Protein AF-A0A1A9UPL1-F1 (afdb_monomer_lite)

Structure (mmCIF, N/CA/C/O backbone):
data_AF-A0A1A9UPL1-F1
#
_entry.id   AF-A0A1A9UPL1-F1
#
loop_
_atom_site.group_PDB
_atom_site.id
_atom_site.type_symbol
_atom_site.label_atom_id
_atom_site.label_alt_id
_atom_site.label_comp_id
_atom_site.label_asym_id
_atom_site.label_entity_id
_atom_site.label_seq_id
_atom_site.pdbx_PDB_ins_code
_atom_site.Cartn_x
_atom_site.Cartn_y
_atom_site.Cartn_z
_atom_site.occupancy
_atom_site.B_iso_or_equiv
_atom_site.auth_seq_id
_atom_site.auth_comp_id
_atom_site.auth_asym_id
_atom_site.auth_atom_id
_atom_site.pdbx_PDB_model_num
ATOM 1 N N . MET A 1 1 ? 17.734 2.065 -8.714 1.00 83.12 1 MET A N 1
ATOM 2 C CA . MET A 1 1 ? 17.572 2.193 -7.250 1.00 83.12 1 MET A CA 1
ATOM 3 C C . MET A 1 1 ? 16.591 1.145 -6.745 1.00 83.12 1 MET A C 1
ATOM 5 O O . MET A 1 1 ? 15.676 0.818 -7.498 1.00 83.12 1 MET A O 1
ATOM 9 N N . PRO A 1 2 ? 16.760 0.636 -5.512 1.00 87.75 2 PRO A N 1
ATOM 10 C CA . PRO A 1 2 ? 15.789 -0.257 -4.880 1.00 87.75 2 PRO A CA 1
ATOM 11 C C . PRO A 1 2 ? 14.458 0.459 -4.613 1.00 87.75 2 PRO A C 1
ATOM 13 O O . PRO A 1 2 ? 14.415 1.684 -4.506 1.00 87.75 2 PRO A O 1
ATOM 16 N N . SER A 1 3 ? 13.379 -0.306 -4.509 1.00 91.75 3 SER A N 1
ATOM 17 C CA . SER A 1 3 ? 12.094 0.187 -4.015 1.00 91.75 3 SER A CA 1
ATOM 18 C C . SER A 1 3 ? 12.094 0.185 -2.492 1.00 91.75 3 SER A C 1
ATOM 20 O O . SER A 1 3 ? 12.711 -0.680 -1.861 1.00 91.75 3 SER A O 1
ATOM 22 N N . VAL A 1 4 ? 11.370 1.136 -1.906 1.00 91.25 4 VAL A N 1
ATOM 23 C CA . VAL A 1 4 ? 11.109 1.177 -0.465 1.00 91.25 4 VAL A CA 1
ATOM 24 C C . VAL A 1 4 ? 9.617 1.127 -0.218 1.00 91.25 4 VAL A C 1
ATOM 26 O O . VAL A 1 4 ? 8.853 1.852 -0.855 1.00 91.25 4 VAL A O 1
ATOM 29 N N . THR A 1 5 ? 9.226 0.281 0.730 1.00 93.00 5 THR A N 1
ATOM 30 C CA . THR A 1 5 ? 7.877 0.266 1.285 1.00 93.00 5 THR A CA 1
ATOM 31 C C . THR A 1 5 ? 7.927 0.682 2.748 1.00 93.00 5 THR A C 1
ATOM 33 O O . THR A 1 5 ? 8.737 0.164 3.514 1.00 93.00 5 THR A O 1
ATOM 36 N N . ILE A 1 6 ? 7.061 1.616 3.126 1.00 91.44 6 ILE A N 1
ATOM 37 C CA . ILE A 1 6 ? 6.945 2.170 4.471 1.00 91.44 6 ILE A CA 1
ATOM 38 C C . ILE A 1 6 ? 5.558 1.861 5.014 1.00 91.44 6 ILE A C 1
ATOM 40 O O . ILE A 1 6 ? 4.548 2.213 4.408 1.00 91.44 6 ILE A O 1
ATOM 44 N N . CYS A 1 7 ? 5.514 1.221 6.171 1.00 89.31 7 CYS A N 1
ATOM 45 C CA . CYS A 1 7 ? 4.291 0.904 6.884 1.00 89.31 7 CYS A CA 1
ATOM 46 C C . CYS A 1 7 ? 4.234 1.746 8.164 1.00 89.31 7 CYS A C 1
ATOM 48 O O . CYS A 1 7 ? 5.023 1.483 9.078 1.00 89.31 7 CYS A O 1
ATOM 50 N N . PRO A 1 8 ? 3.358 2.762 8.245 1.00 88.56 8 PRO A N 1
ATOM 51 C CA . PRO A 1 8 ? 3.199 3.533 9.473 1.00 88.56 8 PRO A CA 1
ATOM 52 C C . PRO A 1 8 ? 2.557 2.676 10.564 1.00 88.56 8 PRO A C 1
ATOM 54 O O . PRO A 1 8 ? 1.784 1.776 10.259 1.00 88.56 8 PRO A O 1
ATOM 57 N N . LEU A 1 9 ? 2.866 2.939 11.833 1.00 84.75 9 LEU A N 1
ATOM 58 C CA . LEU A 1 9 ? 2.171 2.275 12.942 1.00 84.75 9 LEU A CA 1
ATOM 59 C C . LEU A 1 9 ? 0.783 2.865 13.196 1.00 84.75 9 LEU A C 1
ATOM 61 O O . LEU A 1 9 ? -0.134 2.118 13.512 1.00 84.75 9 LEU A O 1
ATOM 65 N N . ALA A 1 10 ? 0.631 4.181 13.039 1.00 87.38 10 ALA A N 1
ATOM 66 C CA . ALA A 1 10 ? -0.669 4.836 13.053 1.00 87.38 10 ALA A CA 1
ATOM 67 C C . ALA A 1 10 ? -1.325 4.668 11.676 1.00 87.38 10 ALA A C 1
ATOM 69 O O . ALA A 1 10 ? -0.847 5.214 10.678 1.00 87.38 10 ALA A O 1
ATOM 70 N N . ARG A 1 11 ? -2.389 3.866 11.607 1.00 86.56 11 ARG A N 1
ATOM 71 C CA . ARG A 1 11 ? -3.079 3.523 10.357 1.00 86.56 11 ARG A CA 1
ATOM 72 C C . ARG A 1 11 ? -4.312 4.367 10.141 1.00 86.56 11 ARG A C 1
ATOM 74 O O . ARG A 1 11 ? -4.540 4.810 9.021 1.00 86.56 11 ARG A O 1
ATOM 81 N N . LEU A 1 12 ? -5.147 4.540 11.158 1.00 91.38 12 LEU A N 1
ATOM 82 C CA . LEU A 1 12 ? -6.409 5.247 10.994 1.00 91.38 12 LEU A CA 1
ATOM 83 C C . LEU A 1 12 ? -6.202 6.757 11.088 1.00 91.38 12 LEU A C 1
ATOM 85 O O . LEU A 1 12 ? -5.594 7.276 12.026 1.00 91.38 12 LEU A O 1
ATOM 89 N N . ASN A 1 13 ? -6.783 7.485 10.138 1.00 92.12 13 ASN A N 1
ATOM 90 C CA . ASN A 1 13 ? -6.822 8.932 10.188 1.00 92.12 13 ASN A CA 1
ATOM 91 C C . ASN A 1 13 ? -7.865 9.363 11.223 1.00 92.12 13 ASN A C 1
ATOM 93 O O . ASN A 1 13 ? -9.068 9.132 11.070 1.00 92.12 13 ASN A O 1
ATOM 97 N N . ARG A 1 14 ? -7.399 10.029 12.284 1.00 92.06 14 ARG A N 1
ATOM 98 C CA . ARG A 1 14 ? -8.251 10.436 13.407 1.00 92.06 14 ARG A CA 1
ATOM 99 C C . ARG A 1 14 ? -9.441 11.286 12.967 1.00 92.06 14 ARG A C 1
ATOM 101 O O . ARG A 1 14 ? -10.545 11.081 13.453 1.00 92.06 14 ARG A O 1
ATOM 108 N N . ARG A 1 15 ? -9.232 12.201 12.020 1.00 93.69 15 ARG A N 1
ATOM 109 C CA . ARG A 1 15 ? -10.291 13.081 11.521 1.00 93.69 15 ARG A CA 1
ATOM 110 C C . ARG A 1 15 ? -11.360 12.292 10.768 1.00 93.69 15 ARG A C 1
ATOM 112 O O . ARG A 1 15 ? -12.540 12.498 11.028 1.00 93.69 15 ARG A O 1
ATOM 119 N N . LEU A 1 16 ? -10.956 11.388 9.874 1.00 96.25 16 LEU A N 1
ATOM 120 C CA . LEU A 1 16 ? -11.899 10.542 9.129 1.00 96.25 16 LEU A CA 1
ATOM 121 C C . LEU A 1 16 ? -12.678 9.616 10.070 1.00 96.25 16 LEU A C 1
ATOM 123 O O . LEU A 1 16 ? -13.880 9.420 9.891 1.00 96.25 16 LEU A O 1
ATOM 127 N N . PHE A 1 17 ? -12.015 9.100 11.105 1.00 96.81 17 PHE A N 1
ATOM 128 C CA . PHE A 1 17 ? -12.660 8.310 12.145 1.00 96.81 17 PHE A CA 1
ATOM 129 C C . PHE A 1 17 ? -13.678 9.120 12.957 1.00 96.81 17 PHE A C 1
ATOM 131 O O . PHE A 1 17 ? -14.809 8.674 13.137 1.00 96.81 17 PHE A O 1
ATOM 138 N N . ASP A 1 18 ? -13.320 10.323 13.404 1.00 96.56 18 ASP A N 1
ATOM 139 C CA . ASP A 1 18 ? -14.222 11.192 14.168 1.00 96.56 18 ASP A CA 1
ATOM 140 C C . ASP A 1 18 ? -15.413 11.683 13.309 1.00 96.56 18 ASP A C 1
ATOM 142 O O . ASP A 1 18 ? -16.523 11.886 13.805 1.00 96.56 18 ASP A O 1
ATOM 146 N N . ASP A 1 19 ? -15.224 11.859 11.997 1.00 97.31 19 ASP A N 1
ATOM 147 C CA . ASP A 1 19 ? -16.316 12.126 11.051 1.00 97.31 19 ASP A CA 1
ATOM 148 C C . ASP A 1 19 ? -17.259 10.919 10.922 1.00 97.31 19 ASP A C 1
ATOM 150 O O . ASP A 1 19 ? -18.485 11.077 10.921 1.00 97.31 19 ASP A O 1
ATOM 154 N N . TYR A 1 20 ? -16.698 9.709 10.864 1.00 96.88 20 TYR A N 1
ATOM 155 C CA . TYR A 1 20 ? -17.455 8.461 10.812 1.00 96.88 20 TYR A CA 1
ATOM 156 C C . TYR A 1 20 ? -18.284 8.232 12.084 1.00 96.88 20 TYR A C 1
ATOM 158 O O . TYR A 1 20 ? -19.489 7.997 11.989 1.00 96.88 20 TYR A O 1
ATOM 166 N N . THR A 1 21 ? -17.694 8.370 13.275 1.00 96.94 21 THR A N 1
ATOM 167 C CA . THR A 1 21 ? -18.411 8.161 14.548 1.00 96.94 21 THR A CA 1
ATOM 168 C C . THR A 1 21 ? -19.572 9.130 14.730 1.00 96.94 21 THR A C 1
ATOM 170 O O . THR A 1 21 ? -20.647 8.720 15.171 1.00 96.94 21 THR A O 1
ATOM 173 N N . ARG A 1 22 ? -19.401 10.395 14.323 1.00 96.44 22 ARG A N 1
ATOM 174 C CA . ARG A 1 22 ? -20.479 11.394 14.333 1.00 96.44 22 ARG A CA 1
ATOM 175 C C . ARG A 1 22 ? -21.621 11.027 13.395 1.00 96.44 22 ARG A C 1
ATOM 177 O O . ARG A 1 22 ? -22.779 11.189 13.768 1.00 96.44 22 ARG A O 1
ATOM 184 N N . ARG A 1 23 ? -21.313 10.534 12.193 1.00 96.69 23 ARG A N 1
ATOM 185 C CA . ARG A 1 23 ? -22.332 10.134 11.214 1.00 96.69 23 ARG A CA 1
ATOM 186 C C . ARG A 1 23 ? -23.146 8.931 11.693 1.00 96.69 23 ARG A C 1
ATOM 188 O O . ARG A 1 23 ? -24.362 8.927 11.533 1.00 96.69 23 ARG A O 1
ATOM 195 N N . GLU A 1 24 ? -22.486 7.953 12.305 1.00 95.50 24 GLU A N 1
ATOM 196 C CA . GLU A 1 24 ? -23.113 6.715 12.786 1.00 95.50 24 GLU A CA 1
ATOM 197 C C . GLU A 1 24 ? -23.673 6.823 14.225 1.00 95.50 24 GLU A C 1
ATOM 199 O O . GLU A 1 24 ? -24.103 5.826 14.810 1.00 95.50 24 GLU A O 1
ATOM 204 N N . ASN A 1 25 ? -23.682 8.031 14.811 1.00 95.19 25 ASN A N 1
ATOM 205 C CA . ASN A 1 25 ? -24.125 8.307 16.186 1.00 95.19 25 ASN A CA 1
ATOM 206 C C . ASN A 1 25 ? -23.482 7.371 17.231 1.00 95.19 25 ASN A C 1
ATOM 208 O O . ASN A 1 25 ? -24.158 6.824 18.104 1.00 95.19 25 ASN A O 1
ATOM 212 N N . ILE A 1 26 ? -22.172 7.155 17.121 1.00 95.75 26 ILE A N 1
ATOM 213 C CA . ILE A 1 26 ? -21.396 6.328 18.050 1.00 95.75 26 ILE A CA 1
ATOM 214 C C . ILE A 1 26 ? -20.982 7.192 19.246 1.00 95.75 26 ILE A C 1
ATOM 216 O O . ILE A 1 26 ? -20.457 8.290 19.066 1.00 95.75 26 ILE A O 1
ATOM 220 N N . SER A 1 27 ? -21.217 6.709 20.469 1.00 94.62 27 SER A N 1
ATOM 221 C CA . SER A 1 27 ? -20.797 7.418 21.686 1.00 94.62 27 SER A CA 1
ATOM 222 C C . SER A 1 27 ? -19.271 7.441 21.840 1.00 94.62 27 SER A C 1
ATOM 224 O O . SER A 1 27 ? -18.573 6.577 21.316 1.00 94.62 27 SER A O 1
ATOM 226 N N . ASP A 1 28 ? -18.726 8.380 22.618 1.00 93.69 28 ASP A N 1
ATOM 227 C CA . ASP A 1 28 ? -17.270 8.493 22.814 1.00 93.69 28 ASP A CA 1
ATOM 228 C C . ASP A 1 28 ? -16.626 7.221 23.398 1.00 93.69 28 ASP A C 1
ATOM 230 O O . ASP A 1 28 ? -15.474 6.906 23.090 1.00 93.69 28 ASP A O 1
ATOM 234 N N . SER A 1 29 ? -17.340 6.488 24.261 1.00 93.19 29 SER A N 1
ATOM 235 C CA . SER A 1 29 ? -16.857 5.223 24.827 1.00 93.19 29 SER A CA 1
ATOM 236 C C . SER A 1 29 ? -16.817 4.119 23.774 1.00 93.19 29 SER A C 1
ATOM 238 O O . SER A 1 29 ? -15.771 3.498 23.594 1.00 93.19 29 SER A O 1
ATOM 240 N N . GLU A 1 30 ? -17.909 3.935 23.026 1.00 94.06 30 GLU A N 1
ATOM 241 C CA . GLU A 1 30 ? -17.978 2.966 21.925 1.00 94.06 30 GLU A CA 1
ATOM 242 C C . GLU A 1 30 ? -16.963 3.306 20.825 1.00 94.06 30 GLU A C 1
ATOM 244 O O . GLU A 1 30 ? -16.304 2.424 20.282 1.00 94.06 30 GLU A O 1
ATOM 249 N N . GLY A 1 31 ? -16.779 4.595 20.529 1.00 94.94 31 GLY A N 1
ATOM 250 C CA . GLY A 1 31 ? -15.827 5.080 19.536 1.00 94.94 31 GLY A CA 1
ATOM 251 C C . GLY A 1 31 ? -14.386 4.723 19.893 1.00 94.94 31 GLY A C 1
ATOM 252 O O . GLY A 1 31 ? -13.628 4.316 19.020 1.00 94.94 31 GLY A O 1
ATOM 253 N N . LYS A 1 32 ? -13.999 4.794 21.175 1.00 93.75 32 LYS A N 1
ATOM 254 C CA . LYS A 1 32 ? -12.669 4.341 21.628 1.00 93.75 32 LYS A CA 1
ATOM 255 C C . LYS A 1 32 ? -12.487 2.837 21.453 1.00 93.75 32 LYS A C 1
ATOM 257 O O . LYS A 1 32 ? -11.420 2.402 21.028 1.00 93.75 32 LYS A O 1
ATOM 262 N N . VAL A 1 33 ? -13.518 2.061 21.776 1.00 91.62 33 VAL A N 1
ATOM 263 C CA . VAL A 1 33 ? -13.510 0.600 21.636 1.00 91.62 33 VAL A CA 1
ATOM 264 C C . VAL A 1 33 ? -13.377 0.208 20.163 1.00 91.62 33 VAL A C 1
ATOM 266 O O . VAL A 1 33 ? -12.492 -0.575 19.818 1.00 91.62 33 VAL A O 1
ATOM 269 N N . LEU A 1 34 ? -14.168 0.828 19.283 1.00 92.31 34 LEU A N 1
ATOM 270 C CA . LEU A 1 34 ? -14.096 0.609 17.840 1.00 92.31 34 LEU A CA 1
ATOM 271 C C . LEU A 1 34 ? -12.755 1.045 17.249 1.00 92.31 34 LEU A C 1
ATOM 273 O O . LEU A 1 34 ? -12.184 0.313 16.445 1.00 92.31 34 LEU A O 1
ATOM 277 N N . PHE A 1 35 ? -12.239 2.212 17.651 1.00 94.25 35 PHE A N 1
ATOM 278 C CA . PHE A 1 35 ? -10.944 2.709 17.183 1.00 94.25 35 PHE A CA 1
ATOM 279 C C . PHE A 1 35 ? -9.833 1.718 17.517 1.00 94.25 35 PHE A C 1
ATOM 281 O O . PHE A 1 35 ? -9.080 1.320 16.637 1.00 94.25 35 PHE A O 1
ATOM 288 N N . ASN A 1 36 ? -9.765 1.271 18.774 1.00 90.69 36 ASN A N 1
ATOM 289 C CA . ASN A 1 36 ? -8.746 0.321 19.211 1.00 90.69 36 ASN A CA 1
ATOM 290 C C . ASN A 1 36 ? -8.854 -1.008 18.461 1.00 90.69 36 ASN A C 1
ATOM 292 O O . ASN A 1 36 ? -7.831 -1.565 18.071 1.00 90.69 36 ASN A O 1
ATOM 296 N N . PHE A 1 37 ? -10.073 -1.502 18.232 1.00 88.12 37 PHE A N 1
ATOM 297 C CA . PHE A 1 37 ? -10.290 -2.715 17.450 1.00 88.12 37 PHE A CA 1
ATOM 298 C C . PHE A 1 37 ? -9.800 -2.559 16.005 1.00 88.12 37 PHE A C 1
ATOM 300 O O . PHE A 1 37 ? -8.990 -3.364 15.551 1.00 88.12 37 PHE A O 1
ATOM 307 N N . LEU A 1 38 ? -10.239 -1.514 15.296 1.00 89.06 38 LEU A N 1
ATOM 308 C CA . LEU A 1 38 ? -9.872 -1.293 13.895 1.00 89.06 38 LEU A CA 1
ATOM 309 C C . LEU A 1 38 ? -8.378 -0.987 13.724 1.00 89.06 38 LEU A C 1
ATOM 311 O O . LEU A 1 38 ? -7.770 -1.478 12.779 1.00 89.06 38 LEU A O 1
ATOM 315 N N . GLU A 1 39 ? -7.770 -0.233 14.641 1.00 88.94 39 GLU A N 1
ATOM 316 C CA . GLU A 1 39 ? -6.333 0.066 14.626 1.00 88.94 39 GLU A CA 1
ATOM 317 C C . GLU A 1 39 ? -5.499 -1.194 14.908 1.00 88.94 39 GLU A C 1
ATOM 319 O O . GLU A 1 39 ? -4.477 -1.425 14.260 1.00 88.94 39 GLU A O 1
ATOM 324 N N . THR A 1 40 ? -5.954 -2.051 15.832 1.00 84.50 40 THR A N 1
ATOM 325 C CA . THR A 1 40 ? -5.324 -3.357 16.091 1.00 84.50 40 THR A CA 1
ATOM 326 C C . THR A 1 40 ? -5.440 -4.251 14.864 1.00 84.50 40 THR A C 1
ATOM 328 O O . THR A 1 40 ? -4.443 -4.820 14.423 1.00 84.50 40 THR A O 1
ATOM 331 N N . LEU A 1 41 ? -6.629 -4.328 14.265 1.00 83.75 41 LEU A N 1
ATOM 332 C CA . LEU A 1 41 ? -6.877 -5.111 13.060 1.00 83.75 41 LEU A CA 1
ATOM 333 C C . LEU A 1 41 ? -6.015 -4.624 11.882 1.00 83.75 41 LEU A C 1
ATOM 335 O O . LEU A 1 41 ? -5.398 -5.437 11.200 1.00 83.75 41 LEU A O 1
ATOM 339 N N . ALA A 1 42 ? -5.892 -3.308 11.687 1.00 85.38 42 ALA A N 1
ATOM 340 C CA . ALA A 1 42 ? -5.066 -2.708 10.636 1.00 85.38 42 ALA A CA 1
ATOM 341 C C . ALA A 1 42 ? -3.554 -2.939 10.832 1.00 85.38 42 ALA A C 1
ATOM 343 O O . ALA A 1 42 ? -2.804 -2.954 9.854 1.00 85.38 42 ALA A O 1
ATOM 344 N N . ASN A 1 43 ? -3.108 -3.128 12.077 1.00 81.06 43 ASN A N 1
ATOM 345 C CA . ASN A 1 43 ? -1.720 -3.444 12.434 1.00 81.06 43 ASN A CA 1
ATOM 346 C C . ASN A 1 43 ? -1.468 -4.943 12.662 1.00 81.06 43 ASN A C 1
ATOM 348 O O . ASN A 1 43 ? -0.359 -5.342 13.044 1.00 81.06 43 ASN A O 1
ATOM 352 N N . THR A 1 44 ? -2.478 -5.780 12.431 1.00 76.06 44 THR A N 1
ATOM 353 C CA . THR A 1 44 ? -2.344 -7.224 12.574 1.00 76.06 44 THR A CA 1
ATOM 354 C C . THR A 1 44 ? -1.535 -7.794 11.407 1.00 76.06 44 THR A C 1
ATOM 356 O O . THR A 1 44 ? -1.760 -7.488 10.240 1.00 76.06 44 THR A O 1
ATOM 359 N N . THR A 1 45 ? -0.581 -8.649 11.739 1.00 72.88 45 THR A N 1
ATOM 360 C CA . THR A 1 45 ? 0.290 -9.421 10.862 1.00 72.88 45 THR A CA 1
ATOM 361 C C . THR A 1 45 ? 0.198 -10.895 11.258 1.00 72.88 45 THR A C 1
ATOM 363 O O . THR A 1 45 ? -0.344 -11.252 12.305 1.00 72.88 45 THR A O 1
ATOM 366 N N . TYR A 1 46 ? 0.808 -11.784 10.472 1.00 66.31 46 TYR A N 1
ATOM 367 C CA . TYR A 1 46 ? 0.860 -13.212 10.812 1.00 66.31 46 TYR A CA 1
ATOM 368 C C . TYR A 1 46 ? 1.539 -13.506 12.164 1.00 66.31 46 TYR A C 1
ATOM 370 O O . TYR A 1 46 ? 1.348 -14.583 12.716 1.00 66.31 46 TYR A O 1
ATOM 378 N N . SER A 1 47 ? 2.369 -12.591 12.678 1.00 64.88 47 SER A N 1
ATOM 379 C C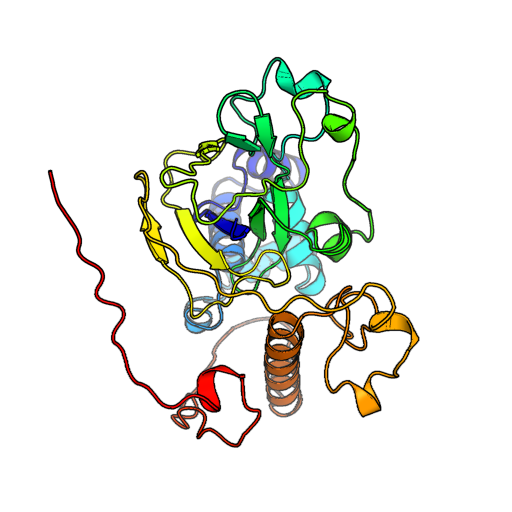A . SER A 1 47 ? 3.144 -12.802 13.905 1.00 64.88 47 SER A CA 1
ATOM 380 C C . SER A 1 47 ? 2.430 -12.337 15.171 1.00 64.88 47 SER A C 1
ATOM 382 O O . SER A 1 47 ? 2.871 -12.674 16.264 1.00 64.88 47 SER A O 1
ATOM 384 N N . ASN A 1 48 ? 1.399 -11.501 15.040 1.00 65.50 48 ASN A N 1
ATOM 385 C CA . ASN A 1 48 ? 0.716 -10.866 16.168 1.00 65.50 48 ASN A CA 1
ATOM 386 C C . ASN A 1 48 ? -0.815 -11.066 16.111 1.00 65.50 48 ASN A C 1
ATOM 388 O O . ASN A 1 48 ? -1.537 -10.459 16.896 1.00 65.50 48 ASN A O 1
ATOM 392 N N . ILE A 1 49 ? -1.301 -11.934 15.216 1.00 67.19 49 ILE A N 1
ATOM 393 C CA . ILE A 1 49 ? -2.727 -12.246 15.062 1.00 67.19 49 ILE A CA 1
ATOM 394 C C . ILE A 1 49 ? -3.351 -12.822 16.335 1.00 67.19 49 ILE A C 1
ATOM 396 O O . ILE A 1 49 ? -4.516 -12.558 16.613 1.00 67.19 49 ILE A O 1
ATOM 400 N N . ASP A 1 50 ? -2.559 -13.513 17.155 1.00 65.00 50 ASP A N 1
ATOM 401 C CA . ASP A 1 50 ? -3.000 -14.062 18.442 1.00 65.00 50 ASP A CA 1
ATOM 402 C C . ASP A 1 50 ? -3.387 -12.966 19.455 1.00 65.00 50 ASP A C 1
ATOM 404 O O . ASP A 1 50 ? -4.099 -13.234 20.420 1.00 65.00 50 ASP A O 1
ATOM 408 N N . TYR A 1 51 ? -2.946 -11.718 19.241 1.00 64.19 51 TYR A N 1
ATOM 409 C CA . TYR A 1 51 ? -3.325 -10.570 20.070 1.00 64.19 51 TYR A CA 1
ATOM 410 C C . TYR A 1 51 ? -4.635 -9.907 19.629 1.00 64.19 51 TYR A C 1
ATOM 412 O O . TYR A 1 51 ? -5.104 -8.988 20.306 1.00 64.19 51 TYR A O 1
ATOM 420 N N . LEU A 1 52 ? -5.241 -10.350 18.522 1.00 65.81 52 LEU A N 1
ATOM 421 C CA . LEU A 1 52 ? -6.560 -9.893 18.103 1.00 65.81 52 LEU A CA 1
ATOM 422 C C . LEU A 1 52 ? -7.621 -10.542 19.002 1.00 65.81 52 LEU A C 1
ATOM 424 O O . LEU A 1 52 ? -8.219 -11.565 18.675 1.00 65.81 52 LEU A O 1
ATOM 428 N N . VAL A 1 53 ? -7.835 -9.951 20.174 1.00 59.22 53 VAL A N 1
ATOM 429 C CA . VAL A 1 53 ? -8.826 -10.433 21.137 1.00 59.22 53 VAL A CA 1
ATOM 430 C C . VAL A 1 53 ? -10.181 -9.819 20.799 1.00 59.22 53 VAL A C 1
ATOM 432 O O . VAL A 1 53 ? -10.356 -8.600 20.857 1.00 59.22 53 VAL A O 1
ATOM 435 N N . GLY A 1 54 ? -11.147 -10.671 20.453 1.00 61.56 54 GLY A N 1
ATOM 436 C CA . GLY A 1 54 ? -12.549 -10.267 20.364 1.00 61.56 54 GLY A CA 1
ATOM 437 C C . GLY A 1 54 ? -13.060 -9.815 21.733 1.00 61.56 54 GLY A C 1
ATOM 438 O O . GLY A 1 54 ? -12.739 -10.418 22.756 1.00 61.56 54 GLY A O 1
ATOM 439 N N . ASN A 1 55 ? -13.845 -8.745 21.758 1.00 70.50 55 ASN A N 1
ATOM 440 C CA . ASN A 1 55 ? -14.488 -8.235 22.964 1.00 70.50 55 ASN A CA 1
ATOM 441 C C . ASN A 1 55 ? -15.999 -8.215 22.711 1.00 70.50 55 ASN A C 1
ATOM 443 O O . ASN A 1 55 ? -16.427 -7.670 21.698 1.00 70.50 55 ASN A O 1
ATOM 447 N N . ASP A 1 56 ? -16.803 -8.744 23.638 1.00 82.50 56 ASP A N 1
ATOM 448 C CA . ASP A 1 56 ? -18.271 -8.742 23.550 1.00 82.50 56 ASP A CA 1
ATOM 449 C C . ASP A 1 56 ? -18.861 -7.346 23.284 1.00 82.50 56 ASP A C 1
ATOM 451 O O . ASP A 1 56 ? -19.962 -7.220 22.748 1.00 82.50 56 ASP A O 1
ATOM 455 N N . GLU A 1 57 ? -18.173 -6.290 23.721 1.00 84.94 57 GLU A N 1
ATOM 456 C CA . GLU A 1 57 ? -18.547 -4.901 23.454 1.00 84.94 57 GLU A CA 1
ATOM 457 C C . GLU A 1 57 ? -18.295 -4.510 21.992 1.00 84.94 57 GLU A C 1
ATOM 459 O O . GLU A 1 57 ? -19.144 -3.867 21.376 1.00 84.94 57 GLU A O 1
ATOM 464 N N . VAL A 1 58 ? -17.163 -4.943 21.425 1.00 85.00 58 VAL A N 1
ATOM 465 C CA . VAL A 1 58 ? -16.838 -4.758 20.004 1.00 85.00 58 VAL A CA 1
ATOM 466 C C . VAL A 1 58 ? -17.840 -5.526 19.149 1.00 85.00 58 VAL A C 1
ATOM 468 O O . VAL A 1 58 ? -18.421 -4.933 18.248 1.00 85.00 58 VAL A O 1
ATOM 471 N N . ASP A 1 59 ? -18.109 -6.794 19.463 1.00 84.00 59 ASP A N 1
ATOM 472 C CA . ASP A 1 59 ? -19.028 -7.636 18.687 1.00 84.00 59 ASP A CA 1
ATOM 473 C C . ASP A 1 59 ? -20.441 -7.028 18.649 1.00 84.00 59 ASP A C 1
ATOM 475 O O . ASP A 1 59 ? -21.013 -6.830 17.577 1.00 84.00 59 ASP A O 1
ATOM 479 N N . ARG A 1 60 ? -20.970 -6.599 19.805 1.00 88.50 60 ARG A N 1
ATOM 480 C CA . ARG A 1 60 ? -22.268 -5.901 19.882 1.00 88.50 60 ARG A CA 1
ATOM 481 C C . ARG A 1 60 ? -22.298 -4.606 19.076 1.00 88.50 60 ARG A C 1
ATOM 483 O O . ARG A 1 60 ? -23.331 -4.261 18.500 1.00 88.50 60 ARG A O 1
ATOM 490 N N . LEU A 1 61 ? -21.193 -3.864 19.070 1.00 89.12 61 LEU A N 1
ATOM 491 C CA . LEU A 1 61 ? -21.084 -2.618 18.323 1.00 89.12 61 LEU A CA 1
ATOM 492 C C . LEU A 1 61 ? -21.039 -2.875 16.813 1.00 89.12 61 LEU A C 1
ATOM 494 O O . LEU A 1 61 ? -21.739 -2.196 16.064 1.00 89.12 61 LEU A O 1
ATOM 498 N N . LEU A 1 62 ? -20.268 -3.867 16.371 1.00 88.00 62 LEU A N 1
ATOM 499 C CA . LEU A 1 62 ? -20.196 -4.280 14.971 1.00 88.00 62 LEU A CA 1
ATOM 500 C C . LEU A 1 62 ? -21.559 -4.768 14.465 1.00 88.00 62 LEU A C 1
ATOM 502 O O . LEU A 1 62 ? -21.991 -4.341 13.394 1.00 88.00 62 LEU A O 1
ATOM 506 N N . ASP A 1 63 ? -22.280 -5.555 15.268 1.00 89.94 63 ASP A N 1
ATOM 507 C CA . ASP A 1 63 ? -23.639 -6.009 14.961 1.00 89.94 63 ASP A CA 1
ATOM 508 C C . ASP A 1 63 ? -24.614 -4.835 14.816 1.00 89.94 63 ASP A C 1
ATOM 510 O O . ASP A 1 63 ? -25.378 -4.769 13.847 1.00 89.94 63 ASP A O 1
ATOM 514 N N . ARG A 1 64 ? -24.561 -3.875 15.753 1.00 94.12 64 ARG A N 1
ATOM 515 C CA . ARG A 1 64 ? -25.386 -2.655 15.731 1.00 94.12 64 ARG A CA 1
ATOM 516 C C . ARG A 1 64 ? -25.121 -1.803 14.492 1.00 94.12 64 ARG A C 1
ATOM 518 O O . ARG A 1 64 ? -26.052 -1.213 13.952 1.00 94.12 64 ARG A O 1
ATOM 525 N N . LEU A 1 65 ? -23.862 -1.714 14.073 1.00 92.62 65 LEU A N 1
ATOM 526 C CA . LEU A 1 65 ? -23.435 -0.962 12.893 1.00 92.62 65 LEU A CA 1
ATOM 527 C C . LEU A 1 65 ? -23.567 -1.774 11.594 1.00 92.62 65 LEU A C 1
ATOM 529 O O . LEU A 1 65 ? -23.275 -1.255 10.519 1.00 92.62 65 LEU A O 1
ATOM 533 N N . HIS A 1 66 ? -23.998 -3.037 11.684 1.00 92.31 66 HIS A N 1
ATOM 534 C CA . HIS A 1 66 ? -24.078 -3.979 10.568 1.00 92.31 66 HIS A CA 1
ATOM 535 C C . HIS A 1 66 ? -22.751 -4.138 9.803 1.00 92.31 66 HIS A C 1
ATOM 537 O O . HIS A 1 66 ? -22.736 -4.344 8.586 1.00 92.31 66 HIS A O 1
ATOM 543 N N . ILE A 1 67 ? -21.623 -4.059 10.511 1.00 84.88 67 ILE A N 1
ATOM 544 C CA . ILE A 1 67 ? -20.291 -4.231 9.931 1.00 84.88 67 ILE A CA 1
ATOM 545 C C . ILE A 1 67 ? -19.940 -5.714 9.977 1.00 84.88 67 ILE A C 1
ATOM 547 O O . ILE A 1 67 ? -19.707 -6.277 11.041 1.00 84.88 67 ILE A O 1
ATOM 551 N N . GLN A 1 68 ? -19.881 -6.331 8.802 1.00 81.62 68 GLN A N 1
ATOM 552 C CA . GLN A 1 68 ? -19.468 -7.721 8.641 1.00 81.62 68 GLN A CA 1
ATOM 553 C C . GLN A 1 68 ? -17.962 -7.824 8.339 1.00 81.62 68 GLN A C 1
ATOM 555 O O . GLN A 1 68 ? -17.392 -6.865 7.801 1.00 81.62 68 GLN A O 1
ATOM 560 N N . PRO A 1 69 ? -17.308 -8.964 8.638 1.00 78.50 69 PRO A N 1
ATOM 561 C CA . PRO A 1 69 ? -15.874 -9.147 8.415 1.00 78.50 69 PRO A CA 1
ATOM 562 C C . PRO A 1 69 ? -15.399 -8.870 6.986 1.00 78.50 69 PRO A C 1
ATOM 564 O O . PRO A 1 69 ? -14.305 -8.339 6.790 1.00 78.50 69 PRO A O 1
ATOM 567 N N . GLU A 1 70 ? -16.228 -9.150 5.978 1.00 77.06 70 GLU A N 1
ATOM 568 C CA . GLU A 1 70 ? -15.899 -8.899 4.569 1.00 77.06 70 GLU A CA 1
ATOM 569 C C . GLU A 1 70 ? -15.737 -7.398 4.276 1.00 77.06 70 GLU A C 1
ATOM 571 O O . GLU A 1 70 ? -15.037 -7.010 3.341 1.00 77.06 70 GLU A O 1
ATOM 576 N N . ASN A 1 71 ? -16.340 -6.544 5.107 1.00 79.69 71 ASN A N 1
ATOM 577 C CA . ASN A 1 71 ? -16.315 -5.093 4.961 1.00 79.69 71 ASN A CA 1
ATOM 578 C C . ASN A 1 71 ? -15.153 -4.434 5.719 1.00 79.69 71 ASN A C 1
ATOM 580 O O . ASN A 1 71 ? -14.911 -3.241 5.521 1.00 79.69 71 ASN A O 1
ATOM 584 N N . TYR A 1 72 ? -14.421 -5.168 6.569 1.00 84.00 72 TYR A N 1
ATOM 585 C CA . TYR A 1 72 ? -13.365 -4.589 7.407 1.00 84.00 72 TYR A CA 1
ATOM 586 C C . TYR A 1 72 ? -12.278 -3.901 6.587 1.00 84.00 72 TYR A C 1
ATOM 588 O O . TYR A 1 72 ? -11.903 -2.775 6.902 1.00 84.00 72 TYR A O 1
ATOM 596 N N . MET A 1 73 ? -11.811 -4.525 5.503 1.00 83.75 73 MET A N 1
ATOM 597 C CA . MET A 1 73 ? -10.749 -3.937 4.681 1.00 83.75 73 MET A CA 1
ATOM 598 C C . MET A 1 73 ? -11.185 -2.645 3.996 1.00 83.75 73 MET A C 1
ATOM 600 O O . MET A 1 73 ? -10.420 -1.685 3.965 1.00 83.75 73 MET A O 1
ATOM 604 N N . HIS A 1 74 ? -12.417 -2.601 3.488 1.00 86.38 74 HIS A N 1
ATOM 605 C CA . HIS A 1 74 ? -12.971 -1.401 2.869 1.00 86.38 74 HIS A CA 1
ATOM 606 C C . HIS A 1 74 ? -13.176 -0.282 3.902 1.00 86.38 74 HIS A C 1
ATOM 608 O O . HIS A 1 74 ? -12.872 0.879 3.634 1.00 86.38 74 HIS A O 1
ATOM 614 N N . LEU A 1 75 ? -13.642 -0.625 5.108 1.00 88.81 75 LEU A N 1
ATOM 615 C CA . LEU A 1 75 ? -13.790 0.329 6.205 1.00 88.81 75 LEU A CA 1
ATOM 616 C C . LEU A 1 75 ? -12.434 0.890 6.650 1.00 88.81 75 LEU A C 1
ATOM 618 O O . LEU A 1 75 ? -12.280 2.106 6.706 1.00 88.81 75 LEU A O 1
ATOM 622 N N . ILE A 1 76 ? -11.446 0.029 6.910 1.00 89.69 76 ILE A N 1
ATOM 623 C CA . ILE A 1 76 ? -10.088 0.443 7.290 1.00 89.69 76 ILE A CA 1
ATOM 624 C C . ILE A 1 76 ? -9.478 1.321 6.197 1.00 89.69 76 ILE A C 1
ATOM 626 O O . ILE A 1 76 ? -8.987 2.396 6.507 1.00 89.69 76 ILE A O 1
ATOM 630 N N . TYR A 1 77 ? -9.568 0.926 4.924 1.00 89.62 77 TYR A N 1
ATOM 631 C CA . TYR A 1 77 ? -9.073 1.728 3.801 1.00 89.62 77 TYR A CA 1
ATOM 632 C C . TYR A 1 77 ? -9.679 3.137 3.773 1.00 89.62 77 TYR A C 1
ATOM 634 O O . TYR A 1 77 ? -8.946 4.123 3.697 1.00 89.62 77 TYR A O 1
ATOM 642 N N . ASN A 1 78 ? -10.999 3.251 3.931 1.00 94.50 78 ASN A N 1
ATOM 643 C CA . ASN A 1 78 ? -11.674 4.549 3.953 1.00 94.50 78 ASN A CA 1
ATOM 644 C C . ASN A 1 78 ? -11.308 5.401 5.171 1.00 94.50 78 ASN A C 1
ATOM 646 O O . ASN A 1 78 ? -11.251 6.623 5.066 1.00 94.50 78 ASN A O 1
ATOM 650 N N . LEU A 1 79 ? -11.082 4.771 6.325 1.00 94.81 79 LEU A N 1
ATOM 651 C CA . LEU A 1 79 ? -10.736 5.458 7.568 1.00 94.81 79 LEU A CA 1
ATOM 652 C C . LEU A 1 79 ? -9.244 5.791 7.675 1.00 94.81 79 LEU A C 1
ATOM 654 O O . LEU A 1 79 ? -8.888 6.729 8.380 1.00 94.81 79 LEU A O 1
ATOM 658 N N . THR A 1 80 ? -8.372 5.064 6.979 1.00 91.81 80 THR A N 1
ATOM 659 C CA . THR A 1 80 ? -6.966 5.434 6.776 1.00 91.81 80 THR A CA 1
ATOM 660 C C . THR A 1 80 ? -6.857 6.602 5.802 1.00 91.81 80 THR A C 1
ATOM 662 O O . THR A 1 80 ? -6.068 7.515 6.033 1.00 91.81 80 THR A O 1
ATOM 665 N N . GLY A 1 81 ? -7.680 6.612 4.751 1.00 90.25 81 GLY A N 1
ATOM 666 C CA . GLY A 1 81 ? -7.538 7.552 3.645 1.00 90.25 81 GLY A CA 1
ATOM 667 C C . GLY A 1 81 ? -6.309 7.234 2.791 1.00 90.25 81 GLY A C 1
ATOM 668 O O . GLY A 1 81 ? -5.563 6.294 3.058 1.00 90.25 81 GLY A O 1
ATOM 669 N N . ASP A 1 82 ? -6.088 8.010 1.736 1.00 89.25 82 ASP A N 1
ATOM 670 C CA . ASP A 1 82 ? -4.845 7.942 0.969 1.00 89.25 82 ASP A CA 1
ATOM 671 C C . ASP A 1 82 ? -4.322 9.360 0.750 1.00 89.25 82 ASP A C 1
ATOM 673 O O . ASP A 1 82 ? -4.804 10.100 -0.111 1.00 89.25 82 ASP A O 1
ATOM 677 N N . ASP A 1 83 ? -3.327 9.712 1.560 1.00 87.62 83 ASP A N 1
ATOM 678 C CA . ASP A 1 83 ? -2.676 11.017 1.549 1.00 87.62 83 ASP A CA 1
ATOM 679 C C . ASP A 1 83 ? -1.532 11.102 0.536 1.00 87.62 83 ASP A C 1
ATOM 681 O O . ASP A 1 83 ? -0.734 12.033 0.581 1.00 87.62 83 ASP A O 1
ATOM 685 N N . THR A 1 84 ? -1.425 10.168 -0.411 1.00 91.75 84 THR A N 1
ATOM 686 C CA . THR A 1 84 ? -0.424 10.272 -1.478 1.00 91.75 84 THR A CA 1
ATOM 687 C C . THR A 1 84 ? -0.612 11.529 -2.324 1.00 91.75 84 THR A C 1
ATOM 689 O O . THR A 1 84 ? -1.730 11.955 -2.619 1.00 91.75 84 THR A O 1
ATOM 692 N N . LEU A 1 85 ? 0.502 12.133 -2.738 1.00 88.94 85 LEU A N 1
ATOM 693 C CA . LEU A 1 85 ? 0.485 13.268 -3.658 1.00 88.94 85 LEU A CA 1
ATOM 694 C C . LEU A 1 85 ? 0.039 12.809 -5.056 1.00 88.94 85 LEU A C 1
ATOM 696 O O . LEU A 1 85 ? 0.762 12.062 -5.721 1.00 88.94 85 LEU A O 1
ATOM 700 N N . ARG A 1 86 ? -1.141 13.254 -5.506 1.00 88.56 86 ARG A N 1
ATOM 701 C CA . ARG A 1 86 ? -1.794 12.736 -6.725 1.00 88.56 86 ARG A CA 1
ATOM 702 C C . ARG A 1 86 ? -2.013 13.782 -7.806 1.00 88.56 86 ARG A C 1
ATOM 704 O O . ARG A 1 86 ? -1.998 13.420 -8.985 1.00 88.56 86 ARG A O 1
ATOM 711 N N . PHE A 1 87 ? -2.194 15.045 -7.429 1.00 92.44 87 PHE A N 1
ATOM 712 C CA . PHE A 1 87 ? -2.517 16.120 -8.360 1.00 92.44 87 PHE A CA 1
ATOM 713 C C . PHE A 1 87 ? -1.409 17.170 -8.427 1.00 92.44 87 PHE A C 1
ATOM 715 O O . PHE A 1 87 ? -0.730 17.456 -7.443 1.00 92.44 87 PHE A O 1
ATOM 722 N N . VAL A 1 88 ? -1.245 17.804 -9.588 1.00 92.62 88 VAL A N 1
ATOM 723 C CA . VAL A 1 88 ? -0.295 18.916 -9.770 1.00 92.62 88 VAL A CA 1
ATOM 724 C C . VAL A 1 88 ? -0.649 20.086 -8.849 1.00 92.62 88 VAL A C 1
ATOM 726 O O . VAL A 1 88 ? 0.242 20.752 -8.324 1.00 92.62 88 VAL A O 1
ATOM 729 N N . ALA A 1 89 ? -1.944 20.307 -8.601 1.00 90.56 89 ALA A N 1
ATOM 730 C CA . ALA A 1 89 ? -2.422 21.328 -7.671 1.00 90.56 89 ALA A CA 1
ATOM 731 C C . ALA A 1 89 ? -1.896 21.119 -6.236 1.00 90.56 89 ALA A C 1
ATOM 733 O O . ALA A 1 89 ? -1.613 22.097 -5.535 1.00 90.56 89 ALA A O 1
ATOM 734 N N . ASP A 1 90 ? -1.687 19.862 -5.830 1.00 88.56 90 ASP A N 1
ATOM 735 C CA . ASP A 1 90 ? -1.220 19.506 -4.490 1.00 88.56 90 ASP A CA 1
ATOM 736 C C . ASP A 1 90 ? 0.239 19.929 -4.249 1.00 88.56 90 ASP A C 1
ATOM 738 O O . ASP A 1 90 ? 0.634 20.135 -3.105 1.00 88.56 90 ASP A O 1
ATOM 742 N N . ILE A 1 91 ? 1.044 20.131 -5.306 1.00 87.88 91 ILE A N 1
ATOM 743 C CA . ILE A 1 91 ? 2.458 20.550 -5.190 1.00 87.88 91 ILE A CA 1
ATOM 744 C C . ILE A 1 91 ? 2.586 21.884 -4.438 1.00 87.88 91 ILE A C 1
ATOM 746 O O . ILE A 1 91 ? 3.596 22.153 -3.794 1.00 87.88 91 ILE A O 1
ATOM 750 N N . SER A 1 92 ? 1.563 22.735 -4.490 1.00 83.81 92 SER A N 1
ATOM 751 C CA . SER A 1 92 ? 1.576 23.994 -3.743 1.00 83.81 92 SER A CA 1
ATOM 752 C C . SER A 1 92 ? 1.431 23.809 -2.225 1.00 83.81 92 SER A C 1
ATOM 754 O O . SER A 1 92 ? 1.881 24.672 -1.477 1.00 83.81 92 SER A O 1
ATOM 756 N N . ASN A 1 93 ? 0.850 22.693 -1.769 1.00 81.62 93 ASN A N 1
ATOM 757 C CA . ASN A 1 93 ? 0.482 22.435 -0.375 1.00 81.62 93 ASN A CA 1
ATOM 758 C C . ASN A 1 93 ? 0.749 20.970 0.040 1.00 81.62 93 ASN A C 1
ATOM 760 O O . ASN A 1 93 ? -0.086 20.353 0.687 1.00 81.62 93 ASN A O 1
ATOM 764 N N . PHE A 1 94 ? 1.905 20.393 -0.308 1.00 84.38 94 PHE A N 1
ATOM 765 C CA . PHE A 1 94 ? 2.188 18.961 -0.089 1.00 84.38 94 PHE A CA 1
ATOM 766 C C . PHE A 1 94 ? 2.581 18.569 1.351 1.00 84.38 94 PHE A C 1
ATOM 768 O O . PHE A 1 94 ? 3.000 17.434 1.572 1.00 84.38 94 PHE A O 1
ATOM 775 N N . MET A 1 95 ? 2.526 19.483 2.328 1.00 78.06 95 MET A N 1
ATOM 776 C CA . MET A 1 95 ? 3.089 19.259 3.676 1.00 78.06 95 MET A CA 1
ATOM 777 C C . MET A 1 95 ? 2.413 18.113 4.438 1.00 78.06 95 MET A C 1
ATOM 779 O O . MET A 1 95 ? 3.063 17.448 5.239 1.00 78.06 95 MET A O 1
ATOM 783 N N . ASP A 1 96 ? 1.130 17.878 4.177 1.00 80.31 96 ASP A N 1
ATOM 784 C CA . ASP A 1 96 ? 0.337 16.775 4.723 1.00 80.31 96 ASP A CA 1
ATOM 785 C C . ASP A 1 96 ? 0.272 15.563 3.777 1.00 80.31 96 ASP A C 1
ATOM 787 O O . ASP A 1 96 ? -0.383 14.574 4.093 1.00 80.31 96 ASP A O 1
ATOM 791 N N . LYS A 1 97 ? 0.935 15.626 2.614 1.00 89.75 97 LYS A N 1
ATOM 792 C CA . LYS A 1 97 ? 0.896 14.574 1.597 1.00 89.75 97 LYS A CA 1
ATOM 793 C C . LYS A 1 97 ? 2.086 13.647 1.688 1.00 89.75 97 LYS A C 1
ATOM 795 O O . LYS A 1 97 ? 3.236 14.074 1.794 1.00 89.75 97 LYS A O 1
ATOM 800 N N . ILE A 1 98 ? 1.814 12.361 1.531 1.00 90.88 98 ILE A N 1
ATOM 801 C CA . ILE A 1 98 ? 2.825 11.323 1.453 1.00 90.88 98 ILE A CA 1
ATOM 802 C C . ILE A 1 98 ? 3.425 11.318 0.055 1.00 90.88 98 ILE A C 1
ATOM 804 O O . ILE A 1 98 ? 2.767 11.038 -0.949 1.00 90.88 98 ILE A O 1
ATOM 808 N N . HIS A 1 99 ? 4.706 11.640 -0.014 1.00 92.06 99 HIS A N 1
ATOM 809 C CA . HIS A 1 99 ? 5.440 11.679 -1.267 1.00 92.06 99 HIS A CA 1
ATOM 810 C C . HIS A 1 99 ? 6.923 11.474 -1.017 1.00 92.06 99 HIS A C 1
ATOM 812 O O . HIS A 1 99 ? 7.422 11.589 0.103 1.00 92.06 99 HIS A O 1
ATOM 818 N N . THR A 1 100 ? 7.635 11.142 -2.083 1.00 92.25 100 THR A N 1
ATOM 819 C CA . THR A 1 100 ? 9.071 10.923 -2.024 1.00 92.25 100 THR A CA 1
ATOM 820 C C . THR A 1 100 ? 9.768 11.962 -2.876 1.00 92.25 100 THR A C 1
ATOM 822 O O . THR A 1 100 ? 9.346 12.223 -3.999 1.00 92.25 100 THR A O 1
ATOM 825 N N . ILE A 1 101 ? 10.839 12.553 -2.356 1.00 91.06 101 ILE A N 1
ATOM 826 C CA . ILE A 1 101 ? 11.630 13.547 -3.079 1.00 91.06 101 ILE A CA 1
ATOM 827 C C . ILE A 1 101 ? 13.091 13.141 -3.168 1.00 91.06 101 ILE A C 1
ATOM 829 O O . ILE A 1 101 ? 13.641 12.505 -2.269 1.00 91.06 101 ILE A O 1
ATOM 833 N N . SER A 1 102 ? 13.746 13.561 -4.242 1.00 89.69 102 SER A N 1
ATOM 834 C CA . SER A 1 102 ? 15.198 13.538 -4.350 1.00 89.69 102 SER A CA 1
ATOM 835 C C . SER A 1 102 ? 15.684 14.771 -5.101 1.00 89.69 102 SER A C 1
ATOM 837 O O . SER A 1 102 ? 15.449 14.922 -6.302 1.00 89.69 102 SER A O 1
ATOM 839 N N . GLY A 1 103 ? 16.333 15.685 -4.377 1.00 87.19 103 GLY A N 1
ATOM 840 C CA . GLY A 1 103 ? 16.585 17.035 -4.878 1.00 87.19 103 GLY A CA 1
ATOM 841 C C . GLY A 1 103 ? 15.266 17.727 -5.230 1.00 87.19 103 GLY A C 1
ATOM 842 O O . GLY A 1 103 ? 14.372 17.812 -4.395 1.00 87.19 103 GLY A O 1
ATOM 843 N N . ASN A 1 104 ? 15.133 18.163 -6.484 1.00 88.12 104 ASN A N 1
ATOM 844 C CA . ASN A 1 104 ? 13.930 18.838 -6.992 1.00 88.12 104 ASN A CA 1
ATOM 845 C C . ASN A 1 104 ? 12.922 17.882 -7.655 1.00 88.12 104 ASN A C 1
ATOM 847 O O . ASN A 1 104 ? 11.936 18.339 -8.235 1.00 88.12 104 ASN A O 1
ATOM 851 N N . LEU A 1 105 ? 13.201 16.575 -7.639 1.00 91.62 105 LEU A N 1
ATOM 852 C CA . LEU A 1 105 ? 12.363 15.565 -8.274 1.00 91.62 105 LEU A CA 1
ATOM 853 C C . LEU A 1 105 ? 11.416 14.943 -7.253 1.00 91.62 105 LEU A C 1
ATOM 855 O O . LEU A 1 105 ? 11.844 14.541 -6.172 1.00 91.62 105 LEU A O 1
ATOM 859 N N . ILE A 1 106 ? 10.152 14.814 -7.639 1.00 93.62 106 ILE A N 1
ATOM 860 C CA . ILE A 1 106 ? 9.125 14.044 -6.946 1.00 93.62 106 ILE A CA 1
ATOM 861 C C . ILE A 1 106 ? 9.143 12.641 -7.544 1.00 93.62 106 ILE A C 1
ATOM 863 O O . ILE A 1 106 ? 8.966 12.464 -8.747 1.00 93.62 106 ILE A O 1
ATOM 867 N N . ILE A 1 107 ? 9.371 11.643 -6.703 1.00 93.69 107 ILE A N 1
ATOM 868 C CA . ILE A 1 107 ? 9.353 10.233 -7.073 1.00 93.69 107 ILE A CA 1
ATOM 869 C C . ILE A 1 107 ? 7.958 9.683 -6.782 1.00 93.69 107 ILE A C 1
ATOM 871 O O . ILE A 1 107 ? 7.382 9.955 -5.727 1.00 93.69 107 ILE A O 1
ATOM 875 N N . GLY A 1 108 ? 7.424 8.901 -7.719 1.00 93.00 108 GLY A N 1
ATOM 876 C CA . GLY A 1 108 ? 6.126 8.254 -7.585 1.00 93.00 108 GLY A CA 1
ATOM 877 C C . GLY A 1 108 ? 6.013 7.414 -6.314 1.00 93.00 108 GLY A C 1
ATOM 878 O O . GLY A 1 108 ? 6.757 6.449 -6.129 1.00 93.00 108 GLY A O 1
ATOM 879 N N . THR A 1 109 ? 5.036 7.766 -5.478 1.00 94.50 109 THR A N 1
ATOM 880 C CA . THR A 1 109 ? 4.684 7.060 -4.243 1.00 94.50 109 THR A CA 1
ATOM 881 C C . THR A 1 109 ? 3.194 6.765 -4.254 1.00 94.50 109 THR A C 1
ATOM 883 O O . THR A 1 109 ? 2.395 7.612 -4.644 1.00 94.50 109 THR A O 1
ATOM 886 N N . ARG A 1 110 ? 2.816 5.552 -3.858 1.00 94.50 110 ARG A N 1
ATOM 887 C CA . ARG A 1 110 ? 1.417 5.107 -3.826 1.00 94.50 110 ARG A CA 1
ATOM 888 C C . ARG A 1 110 ? 1.142 4.245 -2.608 1.00 94.50 110 ARG A C 1
ATOM 890 O O . ARG A 1 110 ? 2.035 3.532 -2.148 1.00 94.50 110 ARG A O 1
ATOM 897 N N . GLN A 1 111 ? -0.096 4.269 -2.132 1.00 94.62 111 GLN A N 1
ATOM 898 C CA . GLN A 1 111 ? -0.548 3.376 -1.079 1.00 94.62 111 GLN A CA 1
ATOM 899 C C . GLN A 1 111 ? -0.791 1.964 -1.640 1.00 94.62 111 GLN A C 1
ATOM 901 O O . GLN A 1 111 ? -1.314 1.786 -2.746 1.00 94.62 111 GLN A O 1
ATOM 906 N N . THR A 1 112 ? -0.381 0.942 -0.895 1.00 93.25 112 THR A N 1
ATOM 907 C CA . THR A 1 112 ? -0.450 -0.472 -1.270 1.00 93.25 112 THR A CA 1
ATOM 908 C C . THR A 1 112 ? -0.899 -1.325 -0.090 1.00 93.25 112 THR A C 1
ATOM 910 O O . THR A 1 112 ? -0.602 -1.029 1.065 1.00 93.25 112 THR A O 1
ATOM 913 N N . LEU A 1 113 ? -1.632 -2.400 -0.378 1.00 88.12 113 LEU A N 1
ATOM 914 C CA . LEU A 1 113 ? -2.004 -3.404 0.617 1.00 88.12 113 LEU A CA 1
ATOM 915 C C . LEU A 1 113 ? -0.941 -4.508 0.647 1.00 88.12 113 LEU A C 1
ATOM 917 O O . LEU A 1 113 ? -0.603 -5.065 -0.396 1.00 88.12 113 LEU A O 1
ATOM 921 N N . THR A 1 114 ? -0.405 -4.800 1.830 1.00 86.94 114 THR A N 1
ATOM 922 C CA . THR A 1 114 ? 0.699 -5.751 2.041 1.00 86.94 114 THR A CA 1
ATOM 923 C C . THR A 1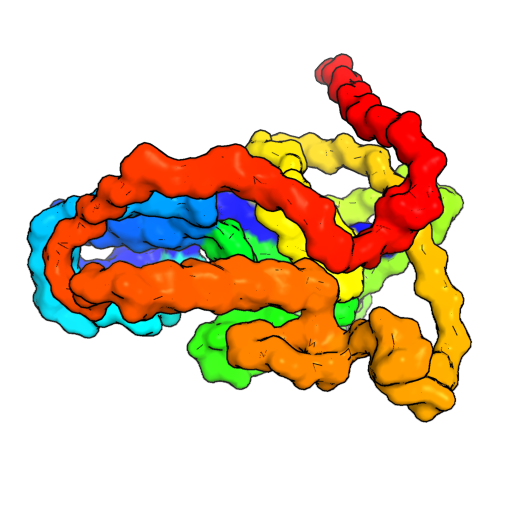 114 ? 0.372 -6.734 3.171 1.00 86.94 114 THR A C 1
ATOM 925 O O . THR A 1 114 ? -0.616 -6.557 3.880 1.00 86.94 114 THR A O 1
ATOM 928 N N . GLU A 1 115 ? 1.239 -7.728 3.415 1.00 78.62 115 GLU A N 1
ATOM 929 C CA . GLU A 1 115 ? 1.164 -8.603 4.608 1.00 78.62 115 GLU A CA 1
ATOM 930 C C . GLU A 1 115 ? 1.264 -7.829 5.948 1.00 78.62 115 GLU A C 1
ATOM 932 O O . GLU A 1 115 ? 0.980 -8.394 7.002 1.00 78.62 115 GLU A O 1
ATOM 937 N N . TYR A 1 116 ? 1.670 -6.553 5.913 1.00 81.06 116 TYR A N 1
ATOM 938 C CA . TYR A 1 116 ? 1.735 -5.627 7.049 1.00 81.06 116 TYR A CA 1
ATOM 939 C C . TYR A 1 116 ? 0.587 -4.598 7.054 1.00 81.06 116 TYR A C 1
ATOM 941 O O . TYR A 1 116 ? 0.672 -3.593 7.760 1.00 81.06 116 TYR A O 1
ATOM 949 N N . GLY A 1 117 ? -0.458 -4.792 6.246 1.00 83.50 117 GLY A N 1
ATOM 950 C CA . GLY A 1 117 ? -1.563 -3.843 6.098 1.00 83.50 117 GLY A CA 1
ATOM 951 C C . GLY A 1 117 ? -1.292 -2.749 5.055 1.00 83.50 117 GLY A C 1
ATOM 952 O O . GLY A 1 117 ? -0.549 -2.963 4.091 1.00 83.50 117 GLY A O 1
ATOM 953 N N . LEU A 1 118 ? -1.935 -1.587 5.225 1.00 87.94 118 LEU A N 1
ATOM 954 C CA . LEU A 1 118 ? -1.883 -0.447 4.293 1.00 87.94 118 LEU A CA 1
ATOM 955 C C . LEU A 1 118 ? -0.580 0.342 4.418 1.00 87.94 118 LEU A C 1
ATOM 957 O O . LEU A 1 118 ? -0.400 1.119 5.353 1.00 87.94 118 LEU A O 1
ATOM 961 N N . CYS A 1 119 ? 0.319 0.166 3.462 1.00 91.88 119 CYS A N 1
ATOM 962 C CA . CYS A 1 119 ? 1.642 0.778 3.442 1.00 91.88 119 CYS A CA 1
ATOM 963 C C . CYS A 1 119 ? 1.804 1.701 2.230 1.00 91.88 119 CYS A C 1
ATOM 965 O O . CYS A 1 119 ? 0.911 1.817 1.396 1.00 91.88 119 CYS A O 1
ATOM 967 N N . TYR A 1 120 ? 2.954 2.355 2.120 1.00 94.38 120 TYR A N 1
ATOM 968 C CA . TYR A 1 120 ? 3.278 3.279 1.039 1.00 94.38 120 TYR A CA 1
ATOM 969 C C . TYR A 1 120 ? 4.550 2.824 0.354 1.00 94.38 120 TYR A C 1
ATOM 971 O O . TYR A 1 120 ? 5.573 2.626 1.002 1.00 94.38 120 TYR A O 1
ATOM 979 N N . MET A 1 121 ? 4.490 2.651 -0.959 1.00 95.00 121 MET A N 1
ATOM 980 C CA . MET A 1 121 ? 5.603 2.159 -1.758 1.00 95.00 121 MET A CA 1
ATOM 981 C C . MET A 1 121 ? 6.054 3.227 -2.746 1.00 95.00 121 MET A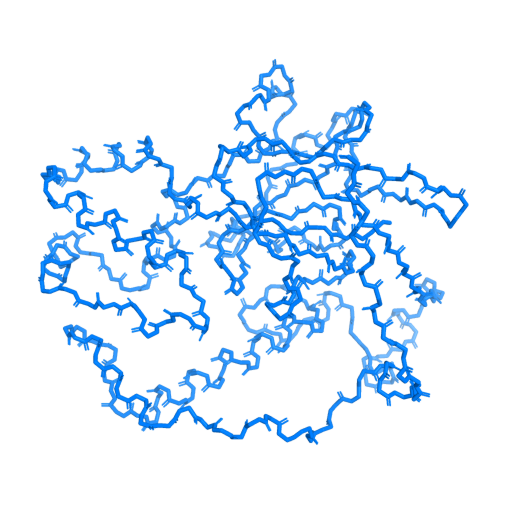 C 1
ATOM 983 O O . MET A 1 121 ? 5.229 3.836 -3.430 1.00 95.00 121 MET A O 1
ATOM 987 N N . THR A 1 122 ? 7.367 3.415 -2.844 1.00 94.88 122 THR A N 1
ATOM 988 C CA . THR A 1 122 ? 8.006 4.364 -3.759 1.00 94.88 122 THR A CA 1
ATOM 989 C C . THR A 1 122 ? 9.076 3.692 -4.609 1.00 94.88 122 THR A C 1
ATOM 991 O O . THR A 1 122 ? 9.609 2.645 -4.242 1.00 94.88 122 THR A O 1
ATOM 994 N N . ASN A 1 123 ? 9.415 4.319 -5.736 1.00 93.38 123 ASN A N 1
ATOM 995 C CA . ASN A 1 123 ? 10.482 3.881 -6.634 1.00 93.38 123 ASN A CA 1
ATOM 996 C C . ASN A 1 123 ? 10.291 2.438 -7.152 1.00 93.38 123 ASN A C 1
ATOM 998 O O . ASN A 1 123 ? 11.193 1.600 -7.139 1.00 93.38 123 ASN A O 1
ATOM 1002 N N . THR A 1 124 ? 9.075 2.148 -7.607 1.00 94.25 124 THR A N 1
ATOM 1003 C CA . THR A 1 124 ? 8.615 0.815 -8.003 1.00 94.25 124 THR A CA 1
ATOM 1004 C C . THR A 1 124 ? 8.310 0.758 -9.499 1.00 94.25 124 THR A C 1
ATOM 1006 O O . THR A 1 124 ? 7.702 1.662 -10.064 1.00 94.25 124 THR A O 1
ATOM 1009 N N . MET A 1 125 ? 8.706 -0.339 -10.141 1.00 93.38 125 MET A N 1
ATOM 1010 C CA . MET A 1 125 ? 8.396 -0.676 -11.535 1.00 93.38 125 MET A CA 1
ATOM 1011 C C . MET A 1 125 ? 7.173 -1.605 -11.634 1.00 93.38 125 MET A C 1
ATOM 1013 O O . MET A 1 125 ? 6.925 -2.206 -12.681 1.00 93.38 125 MET A O 1
ATOM 1017 N N . LEU A 1 126 ? 6.424 -1.780 -10.541 1.00 95.00 126 LEU A N 1
ATOM 1018 C CA . LEU A 1 126 ? 5.202 -2.579 -10.540 1.00 95.00 126 LEU A CA 1
ATOM 1019 C C . LEU A 1 126 ? 4.057 -1.835 -11.239 1.00 95.00 126 LEU A C 1
ATOM 1021 O O . LEU A 1 126 ? 3.985 -0.604 -11.213 1.00 95.00 126 LEU A O 1
ATOM 1025 N N . SER A 1 127 ? 3.127 -2.577 -11.830 1.00 94.50 127 SER A N 1
ATOM 1026 C CA . SER A 1 127 ? 1.910 -1.998 -12.411 1.00 94.50 127 SER A CA 1
ATOM 1027 C C . SER A 1 127 ? 1.050 -1.264 -11.369 1.00 94.50 127 SER A C 1
ATOM 1029 O O . SER A 1 127 ? 0.974 -1.664 -10.209 1.00 94.50 127 SER A O 1
ATOM 1031 N N . ASP A 1 128 ? 0.330 -0.228 -11.812 1.00 93.62 128 ASP A N 1
ATOM 1032 C CA . ASP A 1 128 ? -0.628 0.560 -11.013 1.00 93.62 128 ASP A CA 1
ATOM 1033 C C . ASP A 1 128 ? -1.770 -0.256 -10.402 1.00 93.62 128 ASP A C 1
ATOM 1035 O O . ASP A 1 128 ? -2.396 0.171 -9.429 1.00 93.62 128 ASP A O 1
ATOM 1039 N N . LYS A 1 129 ? -2.012 -1.456 -10.938 1.00 94.19 129 LYS A N 1
ATOM 1040 C CA . LYS A 1 129 ? -2.939 -2.422 -10.347 1.00 94.19 129 LYS A CA 1
ATOM 1041 C C . LYS A 1 129 ? -2.514 -2.858 -8.943 1.00 94.19 129 LYS A C 1
ATOM 1043 O O . LYS A 1 129 ? -3.360 -3.250 -8.152 1.00 94.19 129 LYS A O 1
ATOM 1048 N N . TYR A 1 130 ? -1.227 -2.783 -8.611 1.00 93.88 130 TYR A N 1
ATOM 1049 C CA . TYR A 1 130 ? -0.748 -3.016 -7.253 1.00 93.88 130 TYR A CA 1
ATOM 1050 C C . TYR A 1 130 ? -0.801 -1.719 -6.436 1.00 93.88 130 TYR A C 1
ATOM 1052 O O . TYR A 1 130 ? 0.216 -1.134 -6.063 1.00 93.88 130 TYR A O 1
ATOM 1060 N N . SER A 1 131 ? -2.026 -1.254 -6.207 1.00 94.00 131 SER A N 1
ATOM 1061 C CA . SER A 1 131 ? -2.377 -0.141 -5.325 1.00 94.00 131 SER A CA 1
ATOM 1062 C C . SER A 1 131 ? -3.523 -0.569 -4.413 1.00 94.00 131 SER A C 1
ATOM 1064 O O . SER A 1 131 ? -4.324 -1.427 -4.788 1.00 94.00 131 SER A O 1
ATOM 1066 N N . SER A 1 132 ? -3.604 0.008 -3.213 1.00 91.88 132 SER A N 1
ATOM 1067 C CA . SER A 1 132 ? -4.705 -0.261 -2.274 1.00 91.88 132 SER A CA 1
ATOM 1068 C C . SER A 1 132 ? -6.057 0.051 -2.916 1.00 91.88 132 SER A C 1
ATOM 1070 O O . SER A 1 132 ? -6.945 -0.795 -2.903 1.00 91.88 132 SER A O 1
ATOM 1072 N N . ARG A 1 133 ? -6.170 1.201 -3.592 1.00 92.56 133 ARG A N 1
ATOM 1073 C CA . ARG A 1 133 ? -7.375 1.613 -4.325 1.00 92.56 133 ARG A CA 1
ATOM 1074 C C . ARG A 1 133 ? -7.831 0.584 -5.358 1.00 92.56 133 ARG A C 1
ATOM 1076 O O . ARG A 1 133 ? -9.008 0.244 -5.403 1.00 92.56 133 ARG A O 1
ATOM 1083 N N . TYR A 1 134 ? -6.916 0.047 -6.165 1.00 92.88 134 TYR A N 1
ATOM 1084 C CA . TYR A 1 134 ? -7.290 -0.965 -7.152 1.00 92.88 134 TYR A CA 1
ATOM 1085 C C . TYR A 1 134 ? -7.675 -2.293 -6.493 1.00 92.88 134 TYR A C 1
ATOM 1087 O O . TYR A 1 134 ? -8.620 -2.937 -6.932 1.00 92.88 134 TYR A O 1
ATOM 1095 N N . MET A 1 135 ? -6.973 -2.701 -5.434 1.00 87.12 135 MET A N 1
ATOM 1096 C CA . MET A 1 135 ? -7.278 -3.947 -4.726 1.00 87.12 135 MET A CA 1
ATOM 1097 C C . MET A 1 135 ? -8.610 -3.898 -3.966 1.00 87.12 135 MET A C 1
ATOM 1099 O O . MET A 1 135 ? -9.288 -4.916 -3.885 1.00 87.12 135 MET A O 1
ATOM 1103 N N . VAL A 1 136 ? -8.990 -2.733 -3.434 1.00 87.44 136 VAL A N 1
ATOM 1104 C CA . VAL A 1 136 ? -10.221 -2.553 -2.647 1.00 87.44 136 VAL A CA 1
ATOM 1105 C C . VAL A 1 136 ? -11.415 -2.171 -3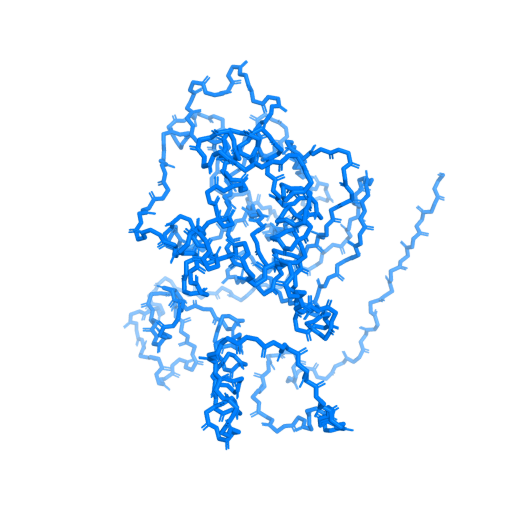.527 1.00 87.44 136 VAL A C 1
ATOM 1107 O O . VAL A 1 136 ? -12.503 -2.709 -3.343 1.00 87.44 136 VAL A O 1
ATOM 1110 N N . GLU A 1 137 ? -11.231 -1.270 -4.494 1.00 89.06 137 GLU A N 1
ATOM 1111 C CA . GLU A 1 137 ? -12.326 -0.681 -5.284 1.00 89.06 137 GLU A CA 1
ATOM 1112 C C . GLU A 1 137 ? -12.296 -1.070 -6.771 1.00 89.06 137 GLU A C 1
ATOM 1114 O O . GLU A 1 137 ? -13.235 -0.781 -7.510 1.00 89.06 137 GLU A O 1
ATOM 1119 N N . GLY A 1 138 ? -11.211 -1.679 -7.261 1.00 91.44 138 GLY A N 1
ATOM 1120 C CA . GLY A 1 138 ? -11.021 -1.952 -8.692 1.00 91.44 138 GLY A CA 1
ATOM 1121 C C . GLY A 1 138 ? -10.679 -0.714 -9.532 1.00 91.44 138 GLY A C 1
ATOM 1122 O O . GLY A 1 138 ? -10.667 -0.790 -10.763 1.00 91.44 138 GLY A O 1
ATOM 1123 N N . ILE A 1 139 ? -10.392 0.426 -8.893 1.00 93.50 139 ILE A N 1
ATOM 1124 C CA . ILE A 1 139 ? -10.142 1.713 -9.553 1.00 93.50 139 ILE A CA 1
ATOM 1125 C C . ILE A 1 139 ? -8.636 1.990 -9.609 1.00 93.50 139 ILE A C 1
ATOM 1127 O O . ILE A 1 139 ? -7.928 1.889 -8.609 1.00 93.50 139 ILE A O 1
ATOM 1131 N N . LEU A 1 140 ? -8.130 2.346 -10.793 1.00 93.62 140 LEU A N 1
ATOM 1132 C CA . LEU A 1 140 ? -6.725 2.728 -10.963 1.00 93.62 140 LEU A CA 1
ATOM 1133 C C . LEU A 1 140 ? -6.426 4.079 -10.282 1.00 93.62 140 LEU A C 1
ATOM 1135 O O . LEU A 1 140 ? -7.296 4.950 -10.247 1.00 93.62 140 LEU A O 1
ATOM 1139 N N . PRO A 1 141 ? -5.201 4.280 -9.763 1.00 90.69 141 PRO A N 1
ATOM 1140 C CA . PRO A 1 141 ? -4.800 5.547 -9.164 1.00 90.69 141 PRO A CA 1
ATOM 1141 C C . PRO A 1 141 ? -4.766 6.685 -10.194 1.00 90.69 141 PRO A C 1
ATOM 1143 O O . PRO A 1 141 ? -4.487 6.468 -11.378 1.00 90.69 141 PRO A O 1
ATOM 1146 N N . ASP A 1 142 ? -5.024 7.903 -9.716 1.00 91.81 142 ASP A N 1
ATOM 1147 C CA . ASP A 1 142 ? -4.940 9.125 -10.515 1.00 91.81 142 ASP A CA 1
ATOM 1148 C C . ASP A 1 142 ? -3.503 9.368 -10.998 1.00 91.81 142 ASP A C 1
ATOM 1150 O O . ASP A 1 142 ? -2.532 9.077 -10.298 1.00 91.81 142 ASP A O 1
ATOM 1154 N N . LYS A 1 143 ? -3.367 9.912 -12.213 1.00 89.25 143 LYS A N 1
ATOM 1155 C CA . LYS A 1 143 ? -2.067 10.142 -12.872 1.00 89.25 143 LYS A CA 1
ATOM 1156 C C . LYS A 1 143 ? -1.760 11.612 -13.133 1.00 89.25 143 LYS A C 1
ATOM 1158 O O . LYS A 1 143 ? -0.813 11.908 -13.854 1.00 89.25 143 LYS A O 1
ATOM 1163 N N . ASP A 1 144 ? -2.544 12.526 -12.573 1.00 93.75 144 ASP A N 1
ATOM 1164 C CA . ASP A 1 144 ? -2.409 13.959 -12.844 1.00 93.75 144 ASP A CA 1
ATOM 1165 C C . ASP A 1 144 ? -1.005 14.479 -12.499 1.00 93.75 144 ASP A C 1
ATOM 1167 O O . ASP A 1 144 ? -0.361 15.112 -13.335 1.00 93.75 144 ASP A O 1
ATOM 1171 N N . ILE A 1 145 ? -0.458 14.097 -11.339 1.00 92.69 145 ILE A N 1
ATOM 1172 C CA . ILE A 1 145 ? 0.907 14.458 -10.924 1.00 92.69 145 ILE A CA 1
ATOM 1173 C C . ILE A 1 145 ? 1.984 14.059 -11.945 1.00 92.69 145 ILE A C 1
ATOM 1175 O O . ILE A 1 145 ? 3.005 14.736 -12.043 1.00 92.69 145 ILE A O 1
ATOM 1179 N N . GLN A 1 146 ? 1.751 13.018 -12.756 1.00 92.75 146 GLN A N 1
ATOM 1180 C CA . GLN A 1 146 ? 2.703 12.559 -13.776 1.00 92.75 146 GLN A CA 1
ATOM 1181 C C . GLN A 1 146 ? 2.894 13.567 -14.916 1.00 92.75 146 GLN A C 1
ATOM 1183 O O . GLN A 1 146 ? 3.848 13.453 -15.681 1.00 92.75 146 GLN A O 1
ATOM 1188 N N . THR A 1 147 ? 2.004 14.555 -15.033 1.00 94.12 147 THR A N 1
ATOM 1189 C CA . THR A 1 147 ? 2.137 15.663 -15.987 1.00 94.12 147 THR A CA 1
ATOM 1190 C C . THR A 1 147 ? 3.103 16.751 -15.504 1.00 94.12 147 THR A C 1
ATOM 1192 O O . THR A 1 147 ? 3.524 17.594 -16.298 1.00 94.12 147 THR A O 1
ATOM 1195 N N . SER A 1 148 ? 3.487 16.734 -14.221 1.00 94.12 148 SER A N 1
ATOM 1196 C CA . SER A 1 148 ? 4.447 17.682 -13.658 1.00 94.12 148 SER A CA 1
ATOM 1197 C C . SER A 1 148 ? 5.861 17.432 -14.198 1.00 94.12 148 SER A C 1
ATOM 1199 O O . SER A 1 148 ? 6.330 16.292 -14.174 1.00 94.12 148 SER A O 1
ATOM 1201 N N . PRO A 1 149 ? 6.608 18.480 -14.596 1.00 93.62 149 PRO A N 1
ATOM 1202 C CA . PRO A 1 149 ? 7.993 18.333 -15.050 1.00 93.62 149 PRO A CA 1
ATOM 1203 C C . PRO A 1 149 ? 8.945 17.876 -13.936 1.00 93.62 149 PRO A C 1
ATOM 1205 O O . PRO A 1 149 ? 10.029 17.371 -14.219 1.00 93.62 149 PRO A O 1
ATOM 1208 N N . SER A 1 150 ? 8.553 18.054 -12.672 1.00 92.44 150 SER A N 1
ATOM 1209 C CA . SER A 1 150 ? 9.322 17.598 -11.513 1.00 92.44 150 SER A CA 1
ATOM 1210 C C . SER A 1 150 ? 9.044 16.139 -11.157 1.00 92.44 150 SER A C 1
ATOM 1212 O O . SER A 1 150 ? 9.712 15.610 -10.274 1.00 92.44 150 SER A O 1
ATOM 1214 N N . TYR A 1 151 ? 8.066 15.484 -11.787 1.00 94.62 151 TYR A N 1
ATOM 1215 C CA . TYR A 1 151 ? 7.675 14.126 -11.434 1.00 94.62 151 TYR A CA 1
ATOM 1216 C C . TYR A 1 151 ? 8.437 13.072 -12.239 1.00 94.62 151 TYR A C 1
ATOM 1218 O O . TYR A 1 151 ? 8.561 13.151 -13.461 1.00 94.62 151 TYR A O 1
ATOM 1226 N N . ILE A 1 152 ? 8.883 12.026 -11.549 1.00 94.25 152 ILE A N 1
ATOM 1227 C CA . ILE A 1 152 ? 9.422 10.807 -12.145 1.00 94.25 152 ILE A CA 1
ATOM 1228 C C . ILE A 1 152 ? 8.779 9.576 -11.502 1.00 94.25 152 ILE A C 1
ATOM 1230 O O . ILE A 1 152 ? 8.625 9.496 -10.288 1.00 94.25 152 ILE A O 1
ATOM 1234 N N . ASN A 1 153 ? 8.448 8.564 -12.308 1.00 90.94 153 ASN A N 1
ATOM 1235 C CA . ASN A 1 153 ? 7.912 7.304 -11.776 1.00 90.94 153 ASN A CA 1
ATOM 1236 C C . ASN A 1 153 ? 8.958 6.561 -10.932 1.00 90.94 153 ASN A C 1
ATOM 1238 O O . ASN A 1 153 ? 8.671 6.088 -9.837 1.00 90.94 153 ASN A O 1
ATOM 1242 N N . VAL A 1 154 ? 10.180 6.455 -11.461 1.00 91.75 154 VAL A N 1
ATOM 1243 C CA . VAL A 1 154 ? 11.273 5.685 -10.859 1.00 91.75 154 VAL A CA 1
ATOM 1244 C C . VAL A 1 154 ? 12.581 6.432 -11.066 1.00 91.75 154 VAL A C 1
ATOM 1246 O O . VAL A 1 154 ? 12.918 6.825 -12.186 1.00 91.75 154 VAL A O 1
ATOM 1249 N N . LYS A 1 155 ? 13.342 6.591 -9.985 1.00 90.06 155 LYS A N 1
ATOM 1250 C CA . LYS A 1 155 ? 14.704 7.106 -10.011 1.00 90.06 155 LYS A CA 1
ATOM 1251 C C . LYS A 1 155 ? 15.670 5.973 -10.357 1.00 90.06 155 LYS A C 1
ATOM 1253 O O . LYS A 1 155 ? 15.833 4.988 -9.633 1.00 90.06 155 LYS A O 1
ATOM 1258 N N . LYS A 1 156 ? 16.340 6.119 -11.495 1.00 86.88 156 LYS A N 1
ATOM 1259 C CA . LYS A 1 156 ? 17.447 5.246 -11.895 1.00 86.88 156 LYS A CA 1
ATOM 1260 C C . LYS A 1 156 ? 18.747 5.801 -11.313 1.00 86.88 156 LYS A C 1
ATOM 1262 O O . LYS A 1 156 ? 18.877 7.008 -11.154 1.00 86.88 156 LYS A O 1
ATOM 1267 N N . CYS A 1 157 ? 19.670 4.912 -10.976 1.00 79.75 157 CYS A N 1
ATOM 1268 C CA . CYS A 1 157 ? 21.005 5.263 -10.499 1.00 79.75 157 CYS A CA 1
ATOM 1269 C C . CYS A 1 157 ? 22.013 4.329 -11.159 1.00 79.75 157 CYS A C 1
ATOM 1271 O O . CYS A 1 157 ? 21.687 3.170 -11.437 1.00 79.75 157 CYS A O 1
ATOM 1273 N N . SER A 1 158 ? 23.220 4.823 -11.404 1.00 76.75 158 SER A N 1
ATOM 1274 C CA . SER A 1 158 ? 24.343 3.996 -11.840 1.00 76.75 158 SER A CA 1
ATOM 1275 C C . SER A 1 158 ? 25.175 3.510 -10.649 1.00 76.75 158 SER A C 1
ATOM 1277 O O . SER A 1 158 ? 25.120 4.079 -9.564 1.00 76.75 158 SER A O 1
ATOM 1279 N N . TYR A 1 159 ? 25.979 2.463 -10.854 1.00 70.44 159 TYR A N 1
ATOM 1280 C CA . TYR A 1 159 ? 26.905 1.954 -9.831 1.00 70.44 159 TYR A CA 1
ATOM 1281 C C . TYR A 1 159 ? 27.936 3.004 -9.374 1.00 70.44 159 TYR A C 1
ATOM 1283 O O . TYR A 1 159 ? 28.446 2.927 -8.264 1.00 70.44 159 TYR A O 1
ATOM 1291 N N . PHE A 1 160 ? 28.247 3.983 -10.228 1.00 75.38 160 PHE A N 1
ATOM 1292 C CA . PHE A 1 160 ? 29.236 5.026 -9.942 1.00 75.38 160 PHE A CA 1
ATOM 1293 C C . PHE A 1 160 ? 28.667 6.203 -9.135 1.00 75.38 160 PHE A C 1
ATOM 1295 O O . PHE A 1 160 ? 29.420 7.082 -8.718 1.00 75.38 160 PHE A O 1
ATOM 1302 N N . GLU A 1 161 ? 27.352 6.240 -8.914 1.00 73.19 161 GLU A N 1
ATOM 1303 C CA . GLU A 1 161 ? 26.709 7.230 -8.054 1.00 73.19 161 GLU A CA 1
ATOM 1304 C C . GLU A 1 161 ? 26.730 6.737 -6.604 1.00 73.19 161 GLU A C 1
ATOM 1306 O O . GLU A 1 161 ? 25.948 5.872 -6.215 1.00 73.19 161 GLU A O 1
ATOM 1311 N N . ASN A 1 162 ? 27.639 7.293 -5.801 1.00 58.94 162 ASN A N 1
ATOM 1312 C CA . ASN A 1 162 ? 27.864 6.835 -4.426 1.00 58.94 162 ASN A CA 1
ATOM 1313 C C . ASN A 1 162 ? 26.822 7.343 -3.414 1.00 58.94 162 ASN A C 1
ATOM 1315 O O . ASN A 1 162 ? 26.587 6.665 -2.419 1.00 58.94 162 ASN A O 1
ATOM 1319 N N . ASP A 1 163 ? 26.174 8.484 -3.673 1.00 63.06 163 ASP A N 1
ATOM 1320 C CA . ASP A 1 163 ? 25.222 9.104 -2.744 1.00 63.06 163 ASP A CA 1
ATOM 1321 C C . ASP A 1 163 ? 23.858 9.279 -3.400 1.00 63.06 163 ASP A C 1
ATOM 1323 O O . ASP A 1 163 ? 23.532 10.314 -3.988 1.00 63.06 163 ASP A O 1
ATOM 1327 N N . VAL A 1 164 ? 23.034 8.239 -3.296 1.00 72.38 164 VAL A N 1
ATOM 1328 C CA . VAL A 1 164 ? 21.672 8.277 -3.812 1.00 72.38 164 VAL A CA 1
ATOM 1329 C C . VAL A 1 164 ? 20.691 8.280 -2.650 1.00 72.38 164 VAL A C 1
ATOM 1331 O O . VAL A 1 164 ? 20.411 7.251 -2.045 1.00 72.38 164 VAL A O 1
ATOM 1334 N N . ASN A 1 165 ? 20.158 9.461 -2.351 1.00 78.25 165 ASN A N 1
ATOM 1335 C CA . ASN A 1 165 ? 19.113 9.642 -1.351 1.00 78.25 165 ASN A CA 1
ATOM 1336 C C . ASN A 1 165 ? 17.728 9.748 -2.002 1.00 78.25 165 ASN A C 1
ATOM 1338 O O . ASN A 1 165 ? 17.584 10.149 -3.165 1.00 78.25 165 ASN A O 1
ATOM 1342 N N . TYR A 1 166 ? 16.709 9.417 -1.222 1.00 82.00 166 TYR A N 1
ATOM 1343 C CA . TYR A 1 166 ? 15.377 9.976 -1.369 1.00 82.00 166 TYR A CA 1
ATOM 1344 C C . TYR A 1 166 ? 14.736 10.076 0.012 1.00 82.00 166 TYR A C 1
ATOM 1346 O O . TYR A 1 166 ? 14.928 9.206 0.859 1.00 82.00 166 TYR A O 1
ATOM 1354 N N . ASN A 1 167 ? 13.996 11.154 0.234 1.00 86.12 167 ASN A N 1
ATOM 1355 C CA . ASN A 1 167 ? 13.312 11.422 1.490 1.00 86.12 167 ASN A CA 1
ATOM 1356 C C . ASN A 1 167 ? 11.835 11.130 1.293 1.00 86.12 167 ASN A C 1
ATOM 1358 O O . ASN A 1 167 ? 11.240 11.644 0.345 1.00 86.12 167 ASN A O 1
ATOM 1362 N N . VAL A 1 168 ? 11.251 10.314 2.166 1.00 87.12 168 VAL A N 1
ATOM 1363 C CA . VAL A 1 168 ? 9.801 10.121 2.188 1.00 87.12 168 VAL A CA 1
ATOM 1364 C C . VAL A 1 168 ? 9.215 11.035 3.252 1.00 87.12 168 VAL A C 1
ATOM 1366 O O . VAL A 1 168 ? 9.653 11.020 4.398 1.00 87.12 168 VAL A O 1
ATOM 1369 N N . LEU A 1 169 ? 8.271 11.868 2.835 1.00 87.56 169 LEU A N 1
ATOM 1370 C CA . LEU A 1 169 ? 7.635 12.907 3.636 1.00 87.56 169 LEU A CA 1
ATOM 1371 C C . LEU A 1 169 ? 6.150 12.578 3.822 1.00 87.56 169 LEU A C 1
ATOM 1373 O O . LEU A 1 169 ? 5.632 11.696 3.139 1.00 87.56 169 LEU A O 1
ATOM 1377 N N . GLY A 1 170 ? 5.476 13.300 4.720 1.00 85.00 170 GLY A N 1
ATOM 1378 C CA . GLY A 1 170 ? 4.027 13.194 4.941 1.00 85.00 170 GLY A CA 1
ATOM 1379 C C . GLY A 1 170 ? 3.593 12.177 5.998 1.00 85.00 170 GLY A C 1
ATOM 1380 O O . GLY A 1 170 ? 2.398 11.982 6.186 1.00 85.00 170 GLY A O 1
ATOM 1381 N N . PHE A 1 171 ? 4.535 11.539 6.694 1.00 82.81 171 PHE A N 1
ATOM 1382 C CA . PHE A 1 171 ? 4.230 10.754 7.892 1.00 82.81 171 PHE A CA 1
ATOM 1383 C C . PHE A 1 171 ? 4.215 11.651 9.133 1.00 82.81 171 PHE A C 1
ATOM 1385 O O . PHE A 1 171 ? 4.920 12.661 9.194 1.00 82.81 171 PHE A O 1
ATOM 1392 N N . ASP A 1 172 ? 3.397 11.279 10.113 1.00 76.88 172 ASP A N 1
ATOM 1393 C CA . ASP A 1 172 ? 3.374 11.910 11.428 1.00 76.8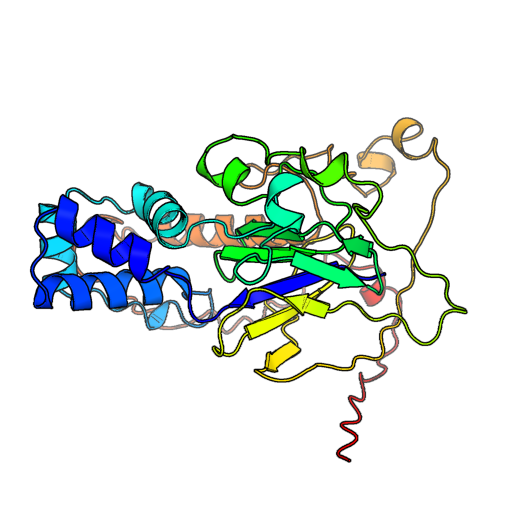8 172 ASP A CA 1
ATOM 1394 C C . ASP A 1 172 ? 4.631 11.541 12.245 1.00 76.88 172 ASP A C 1
ATOM 1396 O O . ASP A 1 172 ? 5.563 10.898 11.764 1.00 76.88 172 ASP A O 1
ATOM 1400 N N . THR A 1 173 ? 4.681 11.955 13.513 1.00 71.38 173 THR A N 1
ATOM 1401 C CA . THR A 1 173 ? 5.795 11.619 14.417 1.00 71.38 173 THR A CA 1
ATOM 1402 C C . THR A 1 173 ? 5.797 10.153 14.868 1.00 71.38 173 THR A C 1
ATOM 1404 O O . THR A 1 173 ? 6.610 9.787 15.719 1.00 71.38 173 THR A O 1
ATOM 1407 N N . SER A 1 174 ? 4.870 9.322 14.382 1.00 78.38 174 SER A N 1
ATOM 1408 C CA . SER A 1 174 ? 4.789 7.924 14.789 1.00 78.38 174 SER A CA 1
ATOM 1409 C C . SER A 1 174 ? 5.930 7.123 14.154 1.00 78.38 174 SER A C 1
ATOM 1411 O O . SER A 1 174 ? 6.302 7.373 13.006 1.00 78.38 174 SER A O 1
ATOM 1413 N N . PRO A 1 175 ? 6.497 6.129 14.863 1.00 82.31 175 PRO A N 1
ATOM 1414 C CA . PRO A 1 175 ? 7.514 5.273 14.274 1.00 82.31 175 PRO A CA 1
ATOM 1415 C C . PRO A 1 175 ? 6.974 4.554 13.037 1.00 82.31 175 PRO A C 1
ATOM 1417 O O . PRO A 1 175 ? 5.834 4.078 13.012 1.00 82.31 175 PRO A O 1
ATOM 1420 N N . ILE A 1 176 ? 7.826 4.442 12.026 1.00 86.62 176 ILE A N 1
ATOM 1421 C CA . ILE A 1 176 ? 7.515 3.760 10.775 1.00 86.62 176 ILE A CA 1
ATOM 1422 C C . ILE A 1 176 ? 8.345 2.492 10.643 1.00 86.62 176 ILE A C 1
ATOM 1424 O O . ILE A 1 176 ? 9.461 2.394 11.152 1.00 86.62 176 ILE A O 1
ATOM 1428 N N . ASN A 1 177 ? 7.791 1.516 9.939 1.00 88.56 177 ASN A N 1
ATOM 1429 C CA . ASN A 1 177 ? 8.473 0.288 9.582 1.00 88.56 177 ASN A CA 1
ATOM 1430 C C . ASN A 1 177 ? 8.890 0.350 8.107 1.00 88.56 177 ASN A C 1
ATOM 1432 O O . ASN A 1 177 ? 8.080 0.720 7.253 1.00 88.56 177 ASN A O 1
ATOM 1436 N N . VAL A 1 178 ? 10.148 0.026 7.810 1.00 88.69 178 VAL A N 1
ATOM 1437 C CA . VAL A 1 178 ? 10.755 0.237 6.492 1.00 88.69 178 VAL A CA 1
ATOM 1438 C C . VAL A 1 178 ? 11.229 -1.083 5.898 1.00 88.69 178 VAL A C 1
ATOM 1440 O O . VAL A 1 178 ? 11.903 -1.883 6.544 1.00 88.69 178 VAL A O 1
ATOM 1443 N N . PHE A 1 179 ? 10.918 -1.279 4.620 1.00 90.12 179 PHE A N 1
ATOM 1444 C CA . PHE A 1 179 ? 11.302 -2.446 3.842 1.00 90.12 179 PHE A CA 1
ATOM 1445 C C . PHE A 1 179 ? 12.010 -1.998 2.578 1.00 90.12 179 PHE A C 1
ATOM 1447 O O . PHE A 1 179 ? 11.526 -1.122 1.860 1.00 90.12 179 PHE A O 1
ATOM 1454 N N . LEU A 1 180 ? 13.124 -2.651 2.279 1.00 89.38 180 LEU A N 1
ATOM 1455 C CA . LEU A 1 180 ? 13.893 -2.431 1.066 1.00 89.38 180 LEU A CA 1
ATOM 1456 C C . LEU A 1 180 ? 13.784 -3.664 0.176 1.00 89.38 180 LEU A C 1
ATOM 1458 O O . LEU A 1 180 ? 14.006 -4.782 0.633 1.00 89.38 180 LEU A O 1
ATOM 1462 N N . HIS A 1 181 ? 13.447 -3.472 -1.095 1.00 90.31 181 HIS A N 1
ATOM 1463 C CA . HIS A 1 181 ? 13.267 -4.582 -2.026 1.00 90.31 181 HIS A CA 1
ATOM 1464 C C . HIS A 1 181 ? 13.564 -4.175 -3.472 1.00 90.31 181 HIS A C 1
ATOM 1466 O O . HIS A 1 181 ? 13.796 -3.007 -3.792 1.00 90.31 181 HIS A O 1
ATOM 1472 N N . SER A 1 182 ? 13.580 -5.162 -4.369 1.00 90.00 182 SER A N 1
ATOM 1473 C CA . SER A 1 182 ? 13.713 -4.920 -5.807 1.00 90.00 182 SER A CA 1
ATOM 1474 C C . SER A 1 182 ? 12.589 -4.004 -6.310 1.00 90.00 182 SER A C 1
ATOM 1476 O O . SER A 1 182 ? 11.442 -4.184 -5.892 1.00 90.00 182 SER A O 1
ATOM 1478 N N . PRO A 1 183 ? 12.860 -3.073 -7.245 1.00 90.25 183 PRO A N 1
ATOM 1479 C CA . PRO A 1 183 ? 11.809 -2.275 -7.873 1.00 90.25 183 PRO A CA 1
ATOM 1480 C C . PRO A 1 183 ? 10.813 -3.120 -8.680 1.00 90.25 183 PRO A C 1
ATOM 1482 O O . PRO A 1 183 ? 9.718 -2.648 -8.973 1.00 90.25 183 PRO A O 1
ATOM 1485 N N . PHE A 1 184 ? 11.165 -4.363 -9.016 1.00 91.12 184 PHE A N 1
ATOM 1486 C CA . PHE A 1 184 ? 10.323 -5.302 -9.762 1.00 91.12 184 PHE A CA 1
ATOM 1487 C C . PHE A 1 184 ? 9.581 -6.310 -8.874 1.00 91.12 184 PHE A C 1
ATOM 1489 O O . PHE A 1 184 ? 8.942 -7.221 -9.397 1.00 91.12 184 PHE A O 1
ATOM 1496 N N . ASP A 1 185 ? 9.674 -6.183 -7.550 1.00 91.69 185 ASP A N 1
ATOM 1497 C CA . ASP A 1 185 ? 9.004 -7.076 -6.605 1.00 91.69 185 ASP A CA 1
ATOM 1498 C C . ASP A 1 185 ? 8.397 -6.282 -5.439 1.00 91.69 185 ASP A C 1
ATOM 1500 O O . ASP A 1 185 ? 8.578 -5.068 -5.335 1.00 91.69 185 ASP A O 1
ATOM 1504 N N . VAL A 1 186 ? 7.658 -6.963 -4.571 1.00 92.00 186 VAL A N 1
ATOM 1505 C CA . VAL A 1 186 ? 7.048 -6.400 -3.363 1.00 92.00 186 VAL A CA 1
ATOM 1506 C C . VAL A 1 186 ? 7.892 -6.713 -2.133 1.00 92.00 186 VAL A C 1
ATOM 1508 O O . VAL A 1 186 ? 8.705 -7.644 -2.139 1.00 92.00 186 VAL A O 1
ATOM 1511 N N . MET A 1 187 ? 7.676 -5.952 -1.062 1.00 89.50 187 MET A N 1
ATOM 1512 C CA . MET A 1 187 ? 8.276 -6.239 0.238 1.00 89.50 187 MET A CA 1
ATOM 1513 C C . MET A 1 187 ? 7.942 -7.658 0.724 1.00 89.50 187 MET A C 1
ATOM 1515 O O . MET A 1 187 ? 6.856 -8.187 0.471 1.00 89.50 187 MET A O 1
ATOM 1519 N N . LYS A 1 188 ? 8.874 -8.264 1.462 1.00 84.38 188 LYS A N 1
ATOM 1520 C CA . LYS A 1 188 ? 8.619 -9.490 2.219 1.00 84.38 188 LYS A CA 1
ATOM 1521 C C . LYS A 1 188 ? 8.574 -9.161 3.694 1.00 84.38 188 LYS A C 1
ATOM 1523 O O . LYS A 1 188 ? 9.430 -8.433 4.195 1.00 84.38 188 LYS A O 1
ATOM 1528 N N . ALA A 1 189 ? 7.625 -9.765 4.394 1.00 78.25 189 ALA A N 1
ATOM 1529 C CA . ALA A 1 189 ? 7.437 -9.479 5.800 1.00 78.25 189 ALA A CA 1
ATOM 1530 C C . ALA A 1 189 ? 8.649 -9.856 6.690 1.00 78.25 189 ALA A C 1
ATOM 1532 O O . ALA A 1 189 ? 8.877 -9.246 7.728 1.00 78.25 189 ALA A O 1
ATOM 1533 N N . ASP A 1 190 ? 9.473 -10.811 6.250 1.00 77.62 190 ASP A N 1
ATOM 1534 C CA . ASP A 1 190 ? 10.702 -11.249 6.924 1.00 77.62 190 ASP A CA 1
ATOM 1535 C C . ASP A 1 190 ? 11.938 -10.375 6.618 1.00 77.62 190 ASP A C 1
ATOM 1537 O O . ASP A 1 190 ? 13.007 -10.627 7.169 1.00 77.62 190 ASP A O 1
ATOM 1541 N N . GLN A 1 191 ? 11.813 -9.353 5.762 1.00 82.38 191 GLN A N 1
ATOM 1542 C CA . GLN A 1 191 ? 12.891 -8.428 5.365 1.00 82.38 191 GLN A CA 1
ATOM 1543 C C . GLN A 1 191 ? 12.675 -7.009 5.914 1.00 82.38 191 GLN A C 1
ATOM 1545 O O . GLN A 1 191 ? 12.924 -6.006 5.247 1.00 82.38 191 GLN A O 1
ATOM 1550 N N . ASN A 1 192 ? 12.172 -6.943 7.140 1.00 81.75 192 ASN A N 1
ATOM 1551 C CA . ASN A 1 192 ? 11.933 -5.717 7.885 1.00 81.75 192 ASN A CA 1
ATOM 1552 C C . ASN A 1 192 ? 13.263 -5.112 8.390 1.00 81.75 192 ASN A C 1
ATOM 1554 O O . ASN A 1 192 ? 14.080 -5.830 8.967 1.00 81.75 192 ASN A O 1
ATOM 1558 N N . LEU A 1 193 ? 13.472 -3.804 8.198 1.00 83.25 193 LEU A N 1
ATOM 1559 C CA . LEU A 1 193 ? 14.668 -3.079 8.660 1.00 83.25 193 LEU A CA 1
ATOM 1560 C C . LEU A 1 193 ? 14.552 -2.505 10.084 1.00 83.25 193 LEU A C 1
ATOM 1562 O O . LEU A 1 193 ? 15.503 -1.915 10.590 1.00 83.25 193 LEU A O 1
ATOM 1566 N N . GLY A 1 194 ? 13.413 -2.698 10.738 1.00 77.31 194 GLY A N 1
ATOM 1567 C CA . GLY A 1 194 ? 13.099 -2.221 12.076 1.00 77.31 194 GLY A CA 1
ATOM 1568 C C . GLY A 1 194 ? 12.169 -1.009 12.080 1.00 77.31 194 GLY A C 1
ATOM 1569 O O . GLY A 1 194 ? 11.858 -0.414 11.046 1.00 77.31 194 GLY A O 1
ATOM 1570 N N . TYR A 1 195 ? 11.725 -0.649 13.286 1.00 80.06 195 TYR A N 1
ATOM 1571 C CA . TYR A 1 195 ? 11.001 0.595 13.528 1.00 80.06 195 TYR A CA 1
ATOM 1572 C C . TYR A 1 195 ? 11.989 1.742 13.683 1.00 80.06 195 TYR A C 1
ATOM 1574 O O . TYR A 1 195 ? 12.948 1.630 14.445 1.00 80.06 195 TYR A O 1
ATOM 1582 N N . THR A 1 196 ? 11.726 2.854 13.009 1.00 78.94 196 THR A N 1
ATOM 1583 C CA . THR A 1 196 ? 12.526 4.069 13.154 1.00 78.94 196 THR A CA 1
ATOM 1584 C C . THR A 1 196 ? 11.634 5.306 13.125 1.00 78.94 196 THR A C 1
ATOM 1586 O O . THR A 1 196 ? 10.658 5.361 12.379 1.00 78.94 196 THR A O 1
ATOM 1589 N N . GLY A 1 197 ? 11.956 6.289 13.967 1.00 76.69 197 GLY A N 1
ATOM 1590 C CA . GLY A 1 197 ? 11.478 7.673 13.845 1.00 76.69 197 GLY A CA 1
ATOM 1591 C C . GLY A 1 197 ? 12.550 8.605 13.267 1.00 76.69 197 GLY A C 1
ATOM 1592 O O . GLY A 1 197 ? 12.337 9.808 13.157 1.00 76.69 197 GLY A O 1
ATOM 1593 N N . GLU A 1 198 ? 13.714 8.053 12.925 1.00 75.81 198 GLU A N 1
ATOM 1594 C CA . GLU A 1 198 ? 14.901 8.773 12.479 1.00 75.81 198 GLU A CA 1
ATOM 1595 C C . GLU A 1 198 ? 15.275 8.397 11.040 1.00 75.81 198 GLU A C 1
ATOM 1597 O O . GLU A 1 198 ? 14.805 7.402 10.476 1.00 75.81 198 GLU A O 1
ATOM 1602 N N . SER A 1 199 ? 16.151 9.207 10.441 1.00 75.00 199 SER A N 1
ATOM 1603 C CA . SER A 1 199 ? 16.672 8.958 9.097 1.00 75.00 199 SER A CA 1
ATOM 1604 C C . SER A 1 199 ? 17.523 7.691 9.067 1.00 75.00 199 SER A C 1
ATOM 1606 O O . SER A 1 199 ? 18.431 7.522 9.875 1.00 75.00 199 SER A O 1
ATOM 1608 N N . LEU A 1 200 ? 17.262 6.820 8.093 1.00 77.75 200 LEU A N 1
ATOM 1609 C CA . LEU A 1 200 ? 17.998 5.575 7.912 1.00 77.75 200 LEU A CA 1
ATOM 1610 C C . LEU A 1 200 ? 19.022 5.725 6.782 1.00 77.75 200 LEU A C 1
ATOM 1612 O O . LEU A 1 200 ? 18.660 6.052 5.651 1.00 77.75 200 LEU A O 1
ATOM 1616 N N . GLN A 1 201 ? 20.291 5.436 7.068 1.00 77.81 201 GLN A N 1
ATOM 1617 C CA . GLN A 1 201 ? 21.341 5.352 6.055 1.00 77.81 201 GLN A CA 1
ATOM 1618 C C . GLN A 1 201 ? 21.696 3.886 5.808 1.00 77.81 201 GLN A C 1
ATOM 1620 O O . GLN A 1 201 ? 22.116 3.177 6.718 1.00 77.81 201 GLN A O 1
ATOM 1625 N N . LEU A 1 202 ? 21.533 3.426 4.566 1.00 75.94 202 LEU A N 1
ATOM 1626 C CA . LEU A 1 202 ? 21.803 2.042 4.178 1.00 75.94 202 LEU A CA 1
ATOM 1627 C C . LEU A 1 202 ? 22.846 1.993 3.072 1.00 75.94 202 LEU A C 1
ATOM 1629 O O . LEU A 1 202 ? 22.742 2.708 2.075 1.00 75.94 202 LEU A O 1
ATOM 1633 N N . ARG A 1 203 ? 23.802 1.073 3.201 1.00 75.19 203 ARG A N 1
ATOM 1634 C CA . ARG A 1 203 ? 24.648 0.664 2.081 1.00 75.19 203 ARG A CA 1
ATOM 1635 C C . ARG A 1 203 ? 24.002 -0.534 1.403 1.00 75.19 203 ARG A C 1
ATOM 1637 O O . ARG A 1 203 ? 23.938 -1.617 1.973 1.00 75.19 203 ARG A O 1
ATOM 1644 N N . VAL A 1 204 ? 23.524 -0.324 0.183 1.00 75.44 204 VAL A N 1
ATOM 1645 C CA . VAL A 1 204 ? 22.797 -1.337 -0.585 1.00 75.44 204 VAL A CA 1
ATOM 1646 C C . VAL A 1 204 ? 23.620 -1.726 -1.799 1.00 75.44 204 VAL A C 1
ATOM 1648 O O . VAL A 1 204 ? 24.110 -0.868 -2.529 1.00 75.44 204 VAL A O 1
ATOM 1651 N N . THR A 1 205 ? 23.733 -3.025 -2.052 1.00 74.12 205 THR A N 1
ATOM 1652 C CA . THR A 1 205 ? 24.276 -3.549 -3.306 1.00 74.12 205 THR A CA 1
ATOM 1653 C C . THR A 1 205 ? 23.189 -4.363 -3.989 1.00 74.12 205 THR A C 1
ATOM 1655 O O . THR A 1 205 ? 22.581 -5.231 -3.370 1.00 74.12 205 THR A O 1
ATOM 1658 N N . SER A 1 206 ? 22.927 -4.057 -5.258 1.00 74.44 206 SER A N 1
ATOM 1659 C CA . SER A 1 206 ? 21.972 -4.784 -6.094 1.00 74.44 206 SER A CA 1
ATOM 1660 C C . SER A 1 206 ? 22.709 -5.390 -7.278 1.00 74.44 206 SER A C 1
ATOM 1662 O O . SER A 1 206 ? 23.601 -4.761 -7.849 1.00 74.44 206 SER A O 1
ATOM 1664 N N . THR A 1 207 ? 22.336 -6.607 -7.653 1.00 74.12 207 THR A N 1
ATOM 1665 C CA . THR A 1 207 ? 22.804 -7.258 -8.876 1.00 74.12 207 THR A CA 1
ATOM 1666 C C . THR A 1 207 ? 21.595 -7.533 -9.748 1.00 74.12 207 THR A C 1
ATOM 1668 O O . THR A 1 207 ? 20.647 -8.187 -9.319 1.00 74.12 207 THR A O 1
ATOM 1671 N N . GLU A 1 208 ? 21.630 -7.021 -10.973 1.00 72.56 208 GLU A N 1
ATOM 1672 C CA . GLU A 1 208 ? 20.545 -7.166 -11.935 1.00 72.56 208 GLU A CA 1
ATOM 1673 C C . GLU A 1 208 ? 21.015 -8.028 -13.104 1.00 72.56 208 GLU A C 1
ATOM 1675 O O . GLU A 1 208 ? 22.132 -7.874 -13.601 1.00 72.56 208 GLU A O 1
ATOM 1680 N N . ILE A 1 209 ? 20.152 -8.944 -13.541 1.00 73.12 209 ILE A N 1
ATOM 1681 C CA . ILE A 1 209 ? 20.339 -9.684 -14.786 1.00 73.12 209 ILE A CA 1
ATOM 1682 C C . ILE A 1 209 ? 19.426 -9.029 -15.813 1.00 73.12 209 ILE A C 1
ATOM 1684 O O . ILE A 1 209 ? 18.204 -9.063 -15.673 1.00 73.12 209 ILE A O 1
ATOM 1688 N N . VAL A 1 210 ? 20.032 -8.428 -16.832 1.00 76.06 210 VAL A N 1
ATOM 1689 C CA . VAL A 1 210 ? 19.318 -7.841 -17.966 1.00 76.06 210 VAL A CA 1
ATOM 1690 C C . VAL A 1 210 ? 19.282 -8.835 -19.121 1.00 76.06 210 VAL A C 1
ATOM 1692 O O . VAL A 1 210 ? 20.216 -9.610 -19.324 1.00 76.06 210 VAL A O 1
ATOM 1695 N N . THR A 1 211 ? 18.179 -8.830 -19.858 1.00 77.06 211 THR A N 1
ATOM 1696 C CA . THR A 1 211 ? 17.976 -9.657 -21.049 1.00 77.06 211 THR A CA 1
ATOM 1697 C C . THR A 1 211 ? 17.634 -8.764 -22.239 1.00 77.06 211 THR A C 1
ATOM 1699 O O . THR A 1 211 ? 17.396 -7.571 -22.060 1.00 77.06 211 THR A O 1
ATOM 1702 N N . GLU A 1 212 ? 17.660 -9.328 -23.443 1.00 81.88 212 GLU A N 1
ATOM 1703 C CA . GLU A 1 212 ? 17.307 -8.622 -24.676 1.00 81.88 212 GLU A CA 1
ATOM 1704 C C . GLU A 1 212 ? 15.794 -8.362 -24.742 1.00 81.88 212 GLU A C 1
ATOM 1706 O O . GLU A 1 212 ? 15.000 -9.157 -24.233 1.00 81.88 212 GLU A O 1
ATOM 1711 N N . ASP A 1 213 ? 15.388 -7.275 -25.404 1.00 76.06 213 ASP A N 1
ATOM 1712 C CA . ASP A 1 213 ? 13.989 -6.813 -25.448 1.00 76.06 213 ASP A CA 1
ATOM 1713 C C . ASP A 1 213 ? 13.015 -7.869 -26.010 1.00 76.06 213 ASP A C 1
ATOM 1715 O O . ASP A 1 213 ? 11.845 -7.924 -25.633 1.00 76.06 213 ASP A O 1
ATOM 1719 N N . GLU A 1 214 ? 13.493 -8.758 -26.883 1.00 80.31 214 GLU A N 1
ATOM 1720 C CA . GLU A 1 214 ? 12.677 -9.792 -27.528 1.00 80.31 214 GLU A CA 1
ATOM 1721 C C . GLU A 1 214 ? 12.515 -11.067 -26.686 1.00 80.31 214 GLU A C 1
ATOM 1723 O O . GLU A 1 214 ? 11.741 -11.958 -27.051 1.00 80.31 214 GLU A O 1
ATOM 1728 N N . PHE A 1 215 ? 13.202 -11.173 -25.543 1.00 82.00 215 PHE A N 1
ATOM 1729 C CA . PHE A 1 215 ? 13.167 -12.374 -24.706 1.00 82.00 215 PHE A CA 1
ATOM 1730 C C . PHE A 1 215 ? 11.753 -12.709 -24.213 1.00 82.00 215 PHE A C 1
ATOM 1732 O O . PHE A 1 215 ? 11.405 -13.884 -24.075 1.00 82.00 215 PHE A O 1
ATOM 1739 N N . GLU A 1 216 ? 10.923 -11.686 -23.988 1.00 82.25 216 GLU A N 1
ATOM 1740 C CA . GLU A 1 216 ? 9.527 -11.842 -23.576 1.00 82.25 216 GLU A CA 1
ATOM 1741 C C . GLU A 1 216 ? 8.696 -12.624 -24.598 1.00 82.25 216 GLU A C 1
ATOM 1743 O O . GLU A 1 216 ? 7.975 -13.555 -24.232 1.00 82.25 216 GLU A O 1
ATOM 1748 N N . PHE A 1 217 ? 8.855 -12.292 -25.880 1.00 82.50 217 PHE A N 1
ATOM 1749 C CA . PHE A 1 217 ? 8.067 -12.853 -26.977 1.00 82.50 217 PHE A CA 1
ATOM 1750 C C . PHE A 1 217 ? 8.711 -14.098 -27.601 1.00 82.50 217 PHE A C 1
ATOM 1752 O O . PHE A 1 217 ? 8.014 -14.939 -28.171 1.00 82.50 217 PHE A O 1
ATOM 1759 N N . GLY A 1 218 ? 10.034 -14.245 -27.485 1.00 84.06 218 GLY A N 1
ATOM 1760 C CA . GLY A 1 218 ? 10.799 -15.331 -28.104 1.00 84.06 218 GLY A CA 1
ATOM 1761 C C . GLY A 1 218 ? 10.642 -16.700 -27.431 1.00 84.06 218 GLY A C 1
ATOM 1762 O O . GLY A 1 218 ? 10.964 -17.730 -28.031 1.00 84.06 218 GLY A O 1
ATOM 1763 N N . ALA A 1 219 ? 10.138 -16.753 -26.194 1.00 83.94 219 ALA A N 1
ATOM 1764 C CA . ALA A 1 219 ? 9.945 -18.003 -25.466 1.00 83.94 219 ALA A CA 1
ATOM 1765 C C . ALA A 1 219 ? 8.748 -17.944 -24.508 1.00 83.94 219 ALA A C 1
ATOM 1767 O O . ALA A 1 219 ? 8.499 -16.940 -23.848 1.00 83.94 219 ALA A O 1
ATOM 1768 N N . ASP A 1 220 ? 8.027 -19.059 -24.380 1.00 87.50 220 ASP A N 1
ATOM 1769 C CA . ASP A 1 220 ? 6.936 -19.176 -23.413 1.00 87.50 220 ASP A CA 1
ATOM 1770 C C . ASP A 1 220 ? 7.457 -19.335 -21.970 1.00 87.50 220 ASP A C 1
ATOM 1772 O O . ASP A 1 220 ? 8.614 -19.693 -21.719 1.00 87.50 220 ASP A O 1
ATOM 1776 N N . VAL A 1 221 ? 6.568 -19.128 -20.993 1.00 87.94 221 VAL A N 1
ATOM 1777 C CA . VAL A 1 221 ? 6.861 -19.308 -19.557 1.00 87.94 221 VAL A CA 1
ATOM 1778 C C . VAL A 1 221 ? 7.463 -20.689 -19.264 1.00 87.94 221 VAL A C 1
ATOM 1780 O O . VAL A 1 221 ? 8.347 -20.828 -18.416 1.00 87.94 221 VAL A O 1
ATOM 1783 N N . LYS A 1 222 ? 7.011 -21.741 -19.964 1.00 88.44 222 LYS A N 1
ATOM 1784 C CA . LYS A 1 222 ? 7.479 -23.117 -19.737 1.00 88.44 222 LYS A CA 1
ATOM 1785 C C . LYS A 1 222 ? 8.948 -23.298 -20.107 1.00 88.44 222 LYS A C 1
ATOM 1787 O O . LYS A 1 222 ? 9.624 -24.074 -19.423 1.00 88.44 222 LYS A O 1
ATOM 1792 N N . ARG A 1 223 ? 9.425 -22.621 -21.155 1.00 87.75 223 ARG A N 1
ATOM 1793 C CA . ARG A 1 223 ? 10.829 -22.611 -21.585 1.00 87.75 223 ARG A CA 1
ATOM 1794 C C . ARG A 1 223 ? 11.672 -21.668 -20.733 1.00 87.75 223 ARG A C 1
ATOM 1796 O O . ARG A 1 223 ? 12.722 -22.092 -20.265 1.00 87.75 223 ARG A O 1
ATOM 1803 N N . ARG A 1 224 ? 11.192 -20.444 -20.473 1.00 87.44 224 ARG A N 1
ATOM 1804 C CA . ARG A 1 224 ? 11.928 -19.425 -19.697 1.00 87.44 224 ARG A CA 1
ATOM 1805 C C . ARG A 1 224 ? 12.050 -19.745 -18.209 1.00 87.44 224 ARG A C 1
ATOM 1807 O O . ARG A 1 224 ? 12.977 -19.275 -17.563 1.00 87.44 224 ARG A O 1
ATOM 1814 N N . LYS A 1 225 ? 11.107 -20.517 -17.653 1.00 85.94 225 LYS A N 1
ATOM 1815 C CA . LYS A 1 225 ? 10.990 -20.802 -16.207 1.00 85.94 225 LYS A CA 1
ATOM 1816 C C . LYS A 1 225 ? 10.841 -19.548 -15.328 1.00 85.94 225 LYS A C 1
ATOM 1818 O O . LYS A 1 225 ? 10.968 -19.643 -14.112 1.00 85.94 225 LYS A O 1
ATOM 1823 N N . CYS A 1 226 ? 10.515 -18.403 -15.920 1.00 83.69 226 CYS A N 1
ATOM 1824 C CA . CYS A 1 226 ? 10.189 -17.155 -15.239 1.00 83.69 226 CYS A CA 1
ATOM 1825 C C . CYS A 1 226 ? 8.895 -16.571 -15.823 1.00 83.69 226 CYS A C 1
ATOM 1827 O O . CYS A 1 226 ? 8.424 -17.019 -16.871 1.00 83.69 226 CYS A O 1
ATOM 1829 N N . ARG A 1 227 ? 8.305 -15.600 -15.125 1.00 88.25 227 ARG A N 1
ATOM 1830 C CA . ARG A 1 227 ? 7.067 -14.920 -15.521 1.00 88.25 227 ARG A CA 1
ATOM 1831 C C . ARG A 1 227 ? 7.265 -13.412 -15.458 1.00 88.25 227 ARG A C 1
ATOM 1833 O O . ARG A 1 227 ? 7.879 -12.926 -14.507 1.00 88.25 227 ARG A O 1
ATOM 1840 N N . PHE A 1 228 ? 6.710 -12.697 -16.426 1.00 88.31 228 PHE A N 1
ATOM 1841 C CA . PHE A 1 228 ? 6.554 -11.245 -16.374 1.00 88.31 228 PHE A CA 1
ATOM 1842 C C . PHE A 1 228 ? 5.329 -10.856 -15.539 1.00 88.31 228 PHE A C 1
ATOM 1844 O O . PHE A 1 228 ? 4.446 -11.677 -15.292 1.00 88.31 228 PHE A O 1
ATOM 1851 N N . GLN A 1 229 ? 5.242 -9.587 -15.125 1.00 90.06 229 GLN A N 1
ATOM 1852 C CA . GLN A 1 229 ? 4.171 -9.119 -14.232 1.00 90.06 229 GLN A CA 1
ATOM 1853 C C . GLN A 1 229 ? 2.756 -9.353 -14.783 1.00 90.06 229 GLN A C 1
ATOM 1855 O O . GLN A 1 229 ? 1.825 -9.593 -14.015 1.00 90.06 229 GLN A O 1
ATOM 1860 N N . HIS A 1 230 ? 2.592 -9.281 -16.105 1.00 88.94 230 HIS A N 1
ATOM 1861 C CA . HIS A 1 230 ? 1.311 -9.484 -16.777 1.00 88.94 230 HIS A CA 1
ATOM 1862 C C . HIS A 1 230 ? 0.985 -10.973 -17.012 1.00 88.94 230 HIS A C 1
ATOM 1864 O O . HIS A 1 230 ? -0.172 -11.302 -17.262 1.00 88.94 230 HIS A O 1
ATOM 1870 N N . GLU A 1 231 ? 1.958 -11.886 -16.885 1.00 90.06 231 GLU A N 1
ATOM 1871 C CA . GLU A 1 231 ? 1.778 -13.345 -17.011 1.00 90.06 231 GLU A CA 1
ATOM 1872 C C . GLU A 1 231 ? 1.234 -13.957 -15.709 1.00 90.06 231 GLU A C 1
ATOM 1874 O O . GLU A 1 231 ? 1.727 -14.975 -15.199 1.00 90.06 231 GLU A O 1
ATOM 1879 N N . ASN A 1 232 ? 0.221 -13.291 -15.158 1.00 88.00 232 ASN A N 1
ATOM 1880 C CA . ASN A 1 232 ? -0.336 -13.555 -13.847 1.00 88.00 232 ASN A CA 1
ATOM 1881 C C . ASN A 1 232 ? -1.360 -14.690 -13.874 1.00 88.00 232 ASN A C 1
ATOM 1883 O O . ASN A 1 232 ? -2.253 -14.735 -14.715 1.00 88.00 232 ASN A O 1
ATOM 1887 N N . ASN A 1 233 ? -1.225 -15.604 -12.921 1.00 89.69 233 ASN A N 1
ATOM 1888 C CA . ASN A 1 233 ? -2.162 -16.690 -12.657 1.00 89.69 233 ASN A CA 1
ATOM 1889 C C . ASN A 1 233 ? -2.583 -16.734 -11.180 1.00 89.69 233 ASN A C 1
ATOM 1891 O O . ASN A 1 233 ? -3.105 -17.757 -10.738 1.00 89.69 233 ASN A O 1
ATOM 1895 N N . LEU A 1 234 ? -2.294 -15.663 -10.438 1.00 89.12 234 LEU A N 1
ATOM 1896 C CA . LEU A 1 234 ? -2.709 -15.465 -9.058 1.00 89.12 234 LEU A CA 1
ATOM 1897 C C . LEU A 1 234 ? -4.182 -15.047 -9.014 1.00 89.12 234 LEU A C 1
ATOM 1899 O O . LEU A 1 234 ? -4.660 -14.347 -9.911 1.00 89.12 234 LEU A O 1
ATOM 1903 N N . THR A 1 235 ? -4.903 -15.495 -7.990 1.00 88.50 235 THR A N 1
ATOM 1904 C CA . THR A 1 235 ? -6.337 -15.200 -7.825 1.00 88.50 235 THR A CA 1
ATOM 1905 C C . THR A 1 235 ? -6.601 -14.007 -6.918 1.00 88.50 235 THR A C 1
ATOM 1907 O O . THR A 1 235 ? -7.597 -13.315 -7.102 1.00 88.50 235 THR A O 1
ATOM 1910 N N . HIS A 1 236 ? -5.736 -13.780 -5.931 1.00 84.00 236 HIS A N 1
ATOM 1911 C CA . HIS A 1 236 ? -5.871 -12.708 -4.950 1.00 84.00 236 HIS A CA 1
ATOM 1912 C C . HIS A 1 236 ? -5.174 -11.428 -5.419 1.00 84.00 236 HIS A C 1
ATOM 1914 O O . HIS A 1 236 ? -5.700 -10.332 -5.241 1.00 84.00 236 HIS A O 1
ATOM 1920 N N . PHE A 1 237 ? -4.008 -11.555 -6.058 1.00 90.19 237 PHE A N 1
ATOM 1921 C CA . PHE A 1 237 ? -3.231 -10.403 -6.512 1.00 90.19 237 PHE A CA 1
ATOM 1922 C C . PHE A 1 237 ? -3.414 -10.120 -8.009 1.00 90.19 237 PHE A C 1
ATOM 1924 O O . PHE A 1 237 ? -3.386 -11.045 -8.825 1.00 90.19 237 PHE A O 1
ATOM 1931 N N . PRO A 1 238 ? -3.519 -8.841 -8.420 1.00 90.94 238 PRO A N 1
ATOM 1932 C CA . PRO A 1 238 ? -3.806 -8.476 -9.808 1.00 90.94 238 PRO A CA 1
ATOM 1933 C C . PRO A 1 238 ? -2.573 -8.475 -10.725 1.00 90.94 238 PRO A C 1
ATOM 1935 O O . PRO A 1 238 ? -2.704 -8.247 -11.931 1.00 90.94 238 PRO A O 1
ATOM 1938 N N . ILE A 1 239 ? -1.382 -8.702 -10.167 1.00 93.56 239 ILE A N 1
ATOM 1939 C CA . ILE A 1 239 ? -0.102 -8.756 -10.878 1.00 93.56 239 ILE A CA 1
ATOM 1940 C C . ILE A 1 239 ? 0.728 -9.929 -10.365 1.00 93.56 239 ILE A C 1
ATOM 1942 O O . ILE A 1 239 ? 0.564 -10.356 -9.223 1.00 93.56 239 ILE A O 1
ATOM 1946 N N . PHE A 1 240 ? 1.655 -10.410 -11.189 1.00 93.25 240 PHE A N 1
ATOM 1947 C CA . PHE A 1 240 ? 2.600 -11.436 -10.775 1.00 93.25 240 PHE A CA 1
ATOM 1948 C C . PHE A 1 240 ? 3.915 -10.833 -10.287 1.00 93.25 240 PHE A C 1
ATOM 1950 O O . PHE A 1 240 ? 4.580 -10.090 -11.007 1.00 93.25 240 PHE A O 1
ATOM 1957 N N . THR A 1 241 ? 4.352 -11.263 -9.110 1.00 92.56 241 THR A N 1
ATOM 1958 C CA . THR A 1 241 ? 5.764 -11.256 -8.724 1.00 92.56 241 THR A CA 1
ATOM 1959 C C . THR A 1 241 ? 6.078 -12.551 -7.982 1.00 92.56 241 THR A C 1
ATOM 1961 O O . THR A 1 241 ? 5.172 -13.283 -7.562 1.00 92.56 241 THR A O 1
ATOM 1964 N N . ARG A 1 242 ? 7.366 -12.860 -7.800 1.00 90.25 242 ARG A N 1
ATOM 1965 C CA . ARG A 1 242 ? 7.754 -14.046 -7.033 1.00 90.25 242 ARG A CA 1
ATOM 1966 C C . ARG A 1 242 ? 7.254 -13.947 -5.593 1.00 90.25 242 ARG A C 1
ATOM 1968 O O . ARG A 1 242 ? 6.715 -14.934 -5.091 1.00 90.25 242 ARG A O 1
ATOM 1975 N N . ASN A 1 243 ? 7.399 -12.786 -4.952 1.00 91.06 243 ASN A N 1
ATOM 1976 C CA . ASN A 1 243 ? 6.965 -12.627 -3.567 1.00 91.06 243 ASN A CA 1
ATOM 1977 C C . ASN A 1 243 ? 5.440 -12.669 -3.451 1.00 91.06 243 ASN A C 1
ATOM 1979 O O . ASN A 1 243 ? 4.951 -13.393 -2.594 1.00 91.06 243 ASN A O 1
ATOM 1983 N N . LEU A 1 244 ? 4.677 -12.037 -4.351 1.00 91.38 244 LEU A N 1
ATOM 1984 C CA . LEU A 1 244 ? 3.208 -12.134 -4.338 1.00 91.38 244 LEU A CA 1
ATOM 1985 C C . LEU A 1 244 ? 2.711 -13.575 -4.503 1.00 91.38 244 LEU A C 1
ATOM 1987 O O . LEU A 1 244 ? 1.783 -13.995 -3.819 1.00 91.38 244 LEU A O 1
ATOM 1991 N N . CYS A 1 245 ? 3.375 -14.375 -5.340 1.00 91.75 245 CYS A N 1
ATOM 1992 C CA . CYS A 1 245 ? 3.077 -15.802 -5.463 1.00 91.75 245 CYS A CA 1
ATOM 1993 C C . CYS A 1 245 ? 3.314 -16.563 -4.144 1.00 91.75 245 CYS A C 1
ATOM 1995 O O . CYS A 1 245 ? 2.512 -17.410 -3.749 1.00 91.75 245 CYS A O 1
ATOM 1997 N N . GLN A 1 246 ? 4.393 -16.241 -3.421 1.00 90.25 246 GLN A N 1
ATOM 1998 C CA . GLN A 1 246 ? 4.650 -16.815 -2.096 1.00 90.25 246 GLN A CA 1
ATOM 1999 C C . GLN A 1 246 ? 3.618 -16.360 -1.056 1.00 90.25 246 GLN A C 1
ATOM 2001 O O . GLN A 1 246 ? 3.179 -17.182 -0.253 1.00 90.25 246 GLN A O 1
ATOM 2006 N N . GLN A 1 247 ? 3.215 -15.088 -1.083 1.00 86.69 247 GLN A N 1
ATOM 2007 C CA . GLN A 1 247 ? 2.179 -14.545 -0.201 1.00 86.69 247 GLN A CA 1
ATOM 2008 C C . GLN A 1 247 ? 0.830 -15.227 -0.457 1.00 86.69 247 GLN A C 1
ATOM 2010 O O . GLN A 1 247 ? 0.201 -15.712 0.478 1.00 86.69 247 GLN A O 1
ATOM 2015 N N . GLU A 1 248 ? 0.425 -15.389 -1.719 1.00 86.88 248 GLU A N 1
ATOM 2016 C CA . GLU A 1 248 ? -0.814 -16.094 -2.067 1.00 86.88 248 GLU A CA 1
ATOM 2017 C C . GLU A 1 248 ? -0.779 -17.568 -1.645 1.00 86.88 248 GLU A C 1
ATOM 2019 O O . GLU A 1 248 ? -1.769 -18.105 -1.153 1.00 86.88 248 GLU A O 1
ATOM 2024 N N . CYS A 1 249 ? 0.378 -18.226 -1.755 1.00 87.75 249 CYS A N 1
ATOM 2025 C CA . CYS A 1 249 ? 0.556 -19.585 -1.246 1.00 87.75 249 CYS A CA 1
ATOM 2026 C C . CYS A 1 249 ? 0.298 -19.670 0.271 1.00 87.75 249 CYS A C 1
ATOM 2028 O O . CYS A 1 249 ? -0.377 -20.595 0.730 1.00 87.75 249 CYS A O 1
ATOM 2030 N N . ARG A 1 250 ? 0.777 -18.688 1.049 1.00 82.19 250 ARG A N 1
ATOM 2031 C CA . ARG A 1 250 ? 0.511 -18.605 2.496 1.00 82.19 250 ARG A CA 1
ATOM 2032 C C . ARG A 1 250 ? -0.966 -18.347 2.783 1.00 82.19 250 ARG A C 1
ATOM 2034 O O . ARG A 1 250 ? -1.531 -19.043 3.620 1.00 82.19 250 ARG A O 1
ATOM 2041 N N . LEU A 1 251 ? -1.599 -17.421 2.060 1.00 79.75 251 LEU A N 1
ATOM 2042 C CA . LEU A 1 251 ? -3.035 -17.146 2.191 1.00 79.75 251 LEU A CA 1
ATOM 2043 C C . LEU A 1 251 ? -3.870 -18.405 1.924 1.00 79.75 251 LEU A C 1
ATOM 2045 O O . LEU A 1 251 ? -4.729 -18.769 2.722 1.00 79.75 251 LEU A O 1
ATOM 2049 N N . ASN A 1 252 ? -3.558 -19.137 0.855 1.00 82.00 252 ASN A N 1
ATOM 2050 C CA . ASN A 1 252 ? -4.236 -20.387 0.516 1.00 82.00 252 ASN A CA 1
ATOM 2051 C C . ASN A 1 252 ? -4.053 -21.472 1.586 1.00 82.00 252 ASN A C 1
ATOM 2053 O O . ASN A 1 252 ? -4.972 -22.255 1.834 1.00 82.00 252 ASN A O 1
ATOM 2057 N N . LEU A 1 253 ? -2.887 -21.527 2.238 1.00 80.50 253 LEU A N 1
ATOM 2058 C CA . LEU A 1 253 ? -2.665 -22.433 3.363 1.00 80.50 253 LEU A CA 1
ATOM 2059 C C . LEU A 1 253 ? -3.561 -22.068 4.552 1.00 80.50 253 LEU A C 1
ATOM 2061 O O . LEU A 1 253 ? -4.190 -22.961 5.116 1.00 80.50 253 LEU A O 1
ATOM 2065 N N . VAL A 1 254 ? -3.660 -20.779 4.888 1.00 73.06 254 VAL A N 1
ATOM 2066 C CA . VAL A 1 254 ? -4.542 -20.285 5.957 1.00 73.06 254 VAL A CA 1
ATOM 2067 C C . VAL A 1 254 ? -5.996 -20.649 5.661 1.00 73.06 254 VAL A C 1
ATOM 2069 O O . VAL A 1 254 ? -6.630 -21.299 6.489 1.00 73.06 254 VAL A O 1
ATOM 2072 N N . PHE A 1 255 ? -6.498 -20.357 4.455 1.00 67.62 255 PHE A N 1
ATOM 2073 C CA . PHE A 1 255 ? -7.860 -20.730 4.056 1.00 67.62 255 PHE A CA 1
ATOM 2074 C C . PHE A 1 255 ? -8.108 -22.236 4.137 1.00 67.62 255 PHE A C 1
ATOM 2076 O O . PHE A 1 255 ? -9.163 -22.670 4.591 1.00 67.62 255 PHE A O 1
ATOM 2083 N N . LYS A 1 256 ? -7.133 -23.057 3.733 1.00 72.50 256 LYS A N 1
ATOM 2084 C CA . LYS A 1 256 ? -7.254 -24.516 3.798 1.00 72.50 256 LYS A CA 1
ATOM 2085 C C . LYS A 1 256 ? -7.289 -25.035 5.235 1.00 72.50 256 LYS A C 1
ATOM 2087 O O 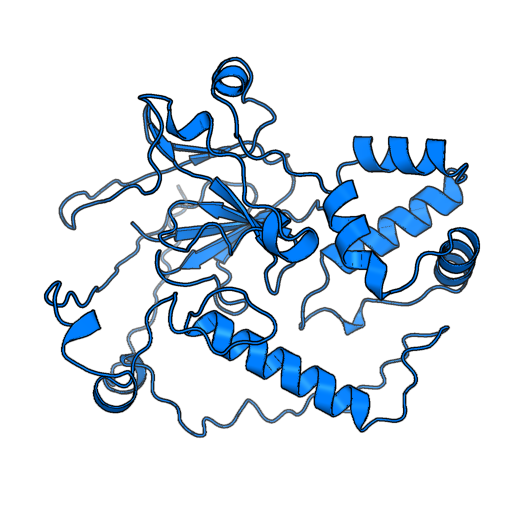. LYS A 1 256 ? -8.003 -25.999 5.505 1.00 72.50 256 LYS A O 1
ATOM 2092 N N . ILE A 1 257 ? -6.502 -24.453 6.137 1.00 69.62 257 ILE A N 1
ATOM 2093 C CA . ILE A 1 257 ? -6.526 -24.818 7.558 1.00 69.62 257 ILE A CA 1
ATOM 2094 C C . ILE A 1 257 ? -7.879 -24.418 8.148 1.00 69.62 257 ILE A C 1
ATOM 2096 O O . ILE A 1 257 ? -8.566 -25.282 8.686 1.00 69.62 257 ILE A O 1
ATOM 2100 N N . MET A 1 258 ? -8.299 -23.166 7.932 1.00 56.47 258 MET A N 1
ATOM 2101 C CA . MET A 1 258 ? -9.570 -22.625 8.422 1.00 56.47 258 MET A CA 1
ATOM 2102 C C . MET A 1 258 ? -10.792 -23.380 7.891 1.00 56.47 258 MET A C 1
ATOM 2104 O O . MET A 1 258 ? -11.749 -23.553 8.626 1.00 56.47 258 MET A O 1
ATOM 2108 N N . ALA A 1 259 ? -10.765 -23.874 6.650 1.00 58.66 259 ALA A N 1
ATOM 2109 C CA . ALA A 1 259 ? -11.861 -24.665 6.089 1.00 58.66 259 ALA A CA 1
ATOM 2110 C C . ALA A 1 259 ? -11.935 -26.104 6.640 1.00 58.66 259 ALA A C 1
ATOM 2112 O O . ALA A 1 259 ? -12.996 -26.720 6.593 1.00 58.66 259 ALA A O 1
ATOM 2113 N N . ASN A 1 260 ? -10.818 -26.663 7.122 1.00 49.75 260 ASN A N 1
ATOM 2114 C CA . ASN A 1 260 ? -10.760 -28.031 7.661 1.00 49.75 260 ASN A CA 1
ATOM 2115 C C . ASN A 1 260 ? -10.996 -28.084 9.172 1.00 49.75 260 ASN A C 1
ATOM 2117 O O . ASN A 1 260 ? -11.457 -29.096 9.700 1.00 49.75 260 ASN A O 1
ATOM 2121 N N . THR A 1 261 ? -10.682 -27.007 9.883 1.00 46.75 261 THR A N 1
ATOM 2122 C CA . THR A 1 261 ? -11.220 -26.771 11.215 1.00 46.75 261 THR A CA 1
ATOM 2123 C C . THR A 1 261 ? -12.665 -26.328 11.031 1.00 46.75 261 THR A C 1
ATOM 2125 O O . THR A 1 261 ? -12.890 -25.254 10.500 1.00 46.75 261 THR A O 1
ATOM 2128 N N . ASN A 1 262 ? -13.661 -27.108 11.456 1.00 33.75 262 ASN A N 1
ATOM 2129 C CA . ASN A 1 262 ? -15.070 -26.674 11.501 1.00 33.75 262 ASN A CA 1
ATOM 2130 C C . ASN A 1 262 ? -15.298 -25.541 12.539 1.00 33.75 262 ASN A C 1
ATOM 2132 O O . ASN A 1 262 ? -16.243 -25.584 13.323 1.00 33.75 262 ASN A O 1
ATOM 2136 N N . ALA A 1 263 ? -14.408 -24.553 12.592 1.00 36.91 263 ALA A N 1
ATOM 2137 C CA . ALA A 1 263 ? -14.544 -23.323 13.336 1.00 36.91 263 ALA A CA 1
ATOM 2138 C C . ALA A 1 263 ? -15.197 -22.316 12.389 1.00 36.91 263 ALA A C 1
ATOM 2140 O O . ALA A 1 263 ? -14.568 -21.761 11.491 1.00 36.91 263 ALA A O 1
ATOM 2141 N N . LEU A 1 264 ? -16.507 -22.174 12.569 1.00 31.77 264 LEU A N 1
ATOM 2142 C CA . LEU A 1 264 ? -17.333 -21.130 11.988 1.00 31.77 264 LEU A CA 1
ATOM 2143 C C . LEU A 1 264 ? -16.608 -19.780 12.060 1.00 31.77 264 LEU A C 1
ATOM 2145 O O . LEU A 1 264 ? -16.416 -19.231 13.142 1.00 31.77 264 LEU A O 1
ATOM 2149 N N . VAL A 1 265 ? -16.276 -19.206 10.904 1.00 35.47 265 VAL A N 1
ATOM 2150 C CA . VAL A 1 265 ? -16.187 -17.748 10.786 1.00 35.47 265 VAL A CA 1
ATOM 2151 C C . VAL A 1 265 ? -17.630 -17.260 10.840 1.00 35.47 265 VAL A C 1
ATOM 2153 O O . VAL A 1 265 ? -18.330 -17.197 9.835 1.00 35.47 265 VAL A O 1
ATOM 2156 N N . GLY A 1 266 ? -18.115 -17.071 12.058 1.00 27.48 266 GLY A N 1
ATOM 2157 C CA . GLY A 1 266 ? -19.486 -16.693 12.337 1.00 27.48 266 GLY A CA 1
ATOM 2158 C C . GLY A 1 266 ? -19.622 -16.361 13.807 1.00 27.48 266 GLY A C 1
ATOM 2159 O O . GLY A 1 266 ? -20.010 -17.233 14.569 1.00 27.48 266 GLY A O 1
ATOM 2160 N N . GLY A 1 267 ? -19.292 -15.113 14.151 1.00 30.59 267 GLY A N 1
ATOM 2161 C CA . GLY A 1 267 ? -19.701 -14.426 15.375 1.00 30.59 267 GLY A CA 1
ATOM 2162 C C . GLY A 1 267 ? -19.223 -15.017 16.705 1.00 30.59 267 GLY A C 1
ATOM 2163 O O . GLY A 1 267 ? -19.465 -16.174 17.026 1.00 30.59 267 GLY A O 1
ATOM 2164 N N . THR A 1 268 ? -18.674 -14.138 17.542 1.00 29.16 268 THR A N 1
ATOM 2165 C CA . THR A 1 268 ? -18.406 -14.309 18.979 1.00 29.16 268 THR A CA 1
ATOM 2166 C C . THR A 1 268 ? -17.231 -15.225 19.340 1.00 29.16 268 THR A C 1
ATOM 2168 O O . THR A 1 268 ? -17.281 -16.442 19.209 1.00 29.16 268 THR A O 1
ATOM 2171 N N . SER A 1 269 ? -16.175 -14.608 19.880 1.00 28.16 269 SER A N 1
ATOM 2172 C CA . SER A 1 269 ? -14.946 -15.205 20.438 1.00 28.16 269 SER A CA 1
ATOM 2173 C C . SER A 1 269 ? -13.903 -15.747 19.440 1.00 28.16 269 SER A C 1
ATOM 2175 O O . SER A 1 269 ? -13.929 -16.894 19.000 1.00 28.16 269 SER A O 1
ATOM 2177 N N . LEU A 1 270 ? -12.884 -14.926 19.159 1.00 29.80 270 LEU A N 1
ATOM 2178 C CA . LEU A 1 270 ? -11.585 -15.398 18.667 1.00 29.80 270 LEU A CA 1
ATOM 2179 C C . LEU A 1 270 ? -10.836 -16.034 19.845 1.00 29.80 270 LEU A C 1
ATOM 2181 O O . LEU A 1 270 ? -10.031 -15.385 20.509 1.00 29.80 270 LEU A O 1
ATOM 2185 N N . LEU A 1 271 ? -11.141 -17.297 20.140 1.00 24.45 271 LEU A N 1
ATOM 2186 C CA . LEU A 1 271 ? -10.299 -18.133 20.991 1.00 24.45 271 LEU A CA 1
ATOM 2187 C C . LEU A 1 271 ? -9.533 -19.091 20.077 1.00 24.45 271 LEU A C 1
ATOM 2189 O O . LEU A 1 271 ? -9.980 -20.200 19.790 1.00 24.45 271 LEU A O 1
ATOM 2193 N N . PHE A 1 272 ? -8.391 -18.632 19.564 1.00 31.47 272 PHE A N 1
ATOM 2194 C CA . PHE A 1 272 ? -7.457 -19.516 18.880 1.00 31.47 272 PHE A CA 1
ATOM 2195 C C . PHE A 1 272 ? -6.606 -20.221 19.928 1.00 31.47 272 PHE A C 1
ATOM 2197 O O . PHE A 1 272 ? -5.634 -19.665 20.428 1.00 31.47 272 PHE A O 1
ATOM 2204 N N . ASP A 1 273 ? -6.952 -21.467 20.235 1.00 23.45 273 ASP A N 1
ATOM 2205 C CA . ASP A 1 273 ? -5.981 -22.386 20.819 1.00 23.45 273 ASP A CA 1
ATOM 2206 C C . ASP A 1 273 ? -5.194 -23.026 19.663 1.00 23.45 273 ASP A C 1
ATOM 2208 O O . ASP A 1 273 ? -5.475 -24.137 19.208 1.00 23.45 273 ASP A O 1
ATOM 2212 N N . MET A 1 274 ? -4.230 -22.280 19.111 1.00 30.84 274 MET A N 1
ATOM 2213 C CA . MET A 1 274 ? -3.145 -22.878 18.328 1.00 30.84 274 MET A CA 1
ATOM 2214 C C . MET A 1 274 ? -2.181 -23.545 19.316 1.00 30.84 274 MET A C 1
ATOM 2216 O O . MET A 1 274 ? -1.119 -23.013 19.626 1.00 30.84 274 MET A O 1
ATOM 2220 N N . VAL A 1 275 ? -2.574 -24.724 19.815 1.00 30.92 275 VAL A N 1
ATOM 2221 C CA . VAL A 1 275 ? -1.810 -25.524 20.797 1.00 30.92 275 VAL A CA 1
ATOM 2222 C C . VAL A 1 275 ? -0.391 -25.834 20.307 1.00 30.92 275 VAL A C 1
ATOM 2224 O O . VAL A 1 275 ? 0.523 -25.999 21.107 1.00 30.92 275 VAL A O 1
ATOM 2227 N N . ASP A 1 276 ? -0.176 -25.829 18.995 1.00 30.06 276 ASP A N 1
ATOM 2228 C CA . ASP A 1 276 ? 1.148 -25.793 18.401 1.00 30.06 276 ASP A CA 1
ATOM 2229 C C . ASP A 1 276 ? 1.069 -25.017 17.080 1.00 30.06 276 ASP A C 1
ATOM 2231 O O . ASP A 1 276 ? 0.490 -25.488 16.098 1.00 30.06 276 ASP A O 1
ATOM 2235 N N . LEU A 1 277 ? 1.733 -23.856 17.001 1.00 34.22 277 LEU A N 1
ATOM 2236 C CA . LEU A 1 277 ? 2.363 -23.477 15.734 1.00 34.22 277 LEU A CA 1
ATOM 2237 C C . LEU A 1 277 ? 3.111 -24.725 15.258 1.00 34.22 277 LEU A C 1
ATOM 2239 O O . LEU A 1 277 ? 3.865 -25.281 16.067 1.00 34.22 277 LEU A O 1
ATOM 2243 N N . PRO A 1 278 ? 2.972 -25.188 14.004 1.00 28.48 278 PRO A N 1
ATOM 2244 C CA . PRO A 1 278 ? 3.869 -26.215 13.524 1.00 28.48 278 PRO A CA 1
ATOM 2245 C C . PRO A 1 278 ? 5.290 -25.663 13.683 1.00 28.48 278 PRO A C 1
ATOM 2247 O O . PRO A 1 278 ? 5.762 -24.848 12.895 1.00 28.48 278 PRO A O 1
ATOM 2250 N N . LYS A 1 279 ? 6.001 -26.150 14.711 1.00 31.83 279 LYS A N 1
ATOM 2251 C CA . LYS A 1 279 ? 7.449 -25.994 14.900 1.00 31.83 279 LYS A CA 1
ATOM 2252 C C . LYS A 1 279 ? 8.225 -26.713 13.797 1.00 31.83 279 LYS A C 1
ATOM 2254 O O . LYS A 1 279 ? 9.447 -26.831 13.864 1.00 31.83 279 LYS A O 1
ATOM 2259 N N . GLU A 1 280 ? 7.545 -27.136 12.736 1.00 30.41 280 GLU A N 1
ATOM 2260 C CA . GLU A 1 280 ? 8.116 -27.239 11.411 1.00 30.41 280 GLU A CA 1
ATOM 2261 C C . GLU A 1 280 ? 8.459 -25.835 10.914 1.00 30.41 280 GLU A C 1
ATOM 2263 O O . GLU A 1 280 ? 7.815 -25.248 10.049 1.00 30.41 280 GLU A O 1
ATOM 2268 N N . ARG A 1 281 ? 9.557 -25.315 11.469 1.00 30.06 281 ARG A N 1
ATOM 2269 C CA . ARG A 1 281 ? 10.574 -24.569 10.739 1.00 30.06 281 ARG A CA 1
ATOM 2270 C C . ARG A 1 281 ? 10.587 -25.129 9.322 1.00 30.06 281 ARG A C 1
ATOM 2272 O O . ARG A 1 281 ? 11.189 -26.184 9.153 1.00 30.06 281 ARG A O 1
ATOM 2279 N N . LEU A 1 282 ? 9.850 -24.493 8.397 1.00 29.30 282 LEU A N 1
ATOM 2280 C CA . LEU A 1 282 ? 9.564 -24.982 7.044 1.00 29.30 282 LEU A CA 1
ATOM 2281 C C . LEU A 1 282 ? 10.822 -25.655 6.522 1.00 29.30 282 LEU A C 1
ATOM 2283 O O . LEU A 1 282 ? 11.787 -24.985 6.141 1.00 29.30 282 LEU A O 1
ATOM 2287 N N . VAL A 1 283 ? 10.857 -26.985 6.628 1.00 25.66 283 VAL A N 1
ATOM 2288 C CA . VAL A 1 283 ? 12.015 -27.760 6.224 1.00 25.66 283 VAL A CA 1
ATOM 2289 C C . VAL A 1 283 ? 12.030 -27.568 4.729 1.00 25.66 283 VAL A C 1
ATOM 2291 O O . VAL A 1 283 ? 11.167 -28.097 4.032 1.00 25.66 283 VAL A O 1
ATOM 2294 N N . ARG A 1 284 ? 12.959 -26.716 4.279 1.00 29.66 284 ARG A N 1
ATOM 2295 C CA . ARG A 1 284 ? 13.255 -26.397 2.886 1.00 29.66 284 ARG A CA 1
ATOM 2296 C C . ARG A 1 284 ? 13.072 -27.653 2.040 1.00 29.66 284 ARG A C 1
ATOM 2298 O O . ARG A 1 284 ? 13.967 -28.486 1.940 1.00 29.66 284 ARG A O 1
ATOM 2305 N N . ARG A 1 285 ? 11.914 -27.771 1.399 1.00 23.52 285 ARG A N 1
ATOM 2306 C CA . ARG A 1 285 ? 11.692 -28.672 0.274 1.00 23.52 285 ARG A CA 1
ATOM 2307 C C . ARG A 1 285 ? 11.434 -27.810 -0.955 1.00 23.52 285 ARG A C 1
ATOM 2309 O O . ARG A 1 285 ? 10.326 -27.696 -1.449 1.00 23.52 285 ARG A O 1
ATOM 2316 N N . ILE A 1 286 ? 12.536 -27.169 -1.351 1.00 25.52 286 ILE A N 1
ATOM 2317 C CA . ILE A 1 286 ? 12.967 -26.867 -2.719 1.00 25.52 286 ILE A CA 1
ATOM 2318 C C . ILE A 1 286 ? 11.951 -26.124 -3.603 1.00 25.52 286 ILE A C 1
ATOM 2320 O O . ILE A 1 286 ? 11.154 -26.740 -4.300 1.00 25.52 286 ILE A O 1
ATOM 2324 N N . ILE A 1 287 ? 12.129 -24.801 -3.698 1.00 26.45 287 ILE A N 1
ATOM 2325 C CA . ILE A 1 287 ? 12.128 -24.065 -4.974 1.00 26.45 287 ILE A CA 1
ATOM 2326 C C . ILE A 1 287 ? 13.288 -23.065 -4.874 1.00 26.45 287 ILE A C 1
ATOM 2328 O O . ILE A 1 287 ? 13.191 -22.081 -4.143 1.00 26.45 287 ILE A O 1
ATOM 2332 N N . PHE A 1 288 ? 14.402 -23.367 -5.544 1.00 23.09 288 PHE A N 1
ATOM 2333 C CA . PHE A 1 288 ? 15.631 -22.567 -5.524 1.00 23.09 288 PHE A CA 1
ATOM 2334 C C . PHE A 1 288 ? 15.358 -21.088 -5.863 1.00 23.09 288 PHE A C 1
ATOM 2336 O O . PHE A 1 288 ? 14.697 -20.801 -6.864 1.00 23.09 288 PHE A O 1
ATOM 2343 N N . SER A 1 289 ? 15.879 -20.145 -5.064 1.00 26.70 289 SER A N 1
ATOM 2344 C CA . SER A 1 289 ? 16.291 -18.839 -5.606 1.00 26.70 289 SER A CA 1
ATOM 2345 C C . SER A 1 289 ? 17.673 -18.982 -6.248 1.00 26.70 289 SER A C 1
ATOM 2347 O O . SER A 1 289 ? 18.408 -19.921 -5.952 1.00 26.70 289 SER A O 1
ATOM 2349 N N . PHE A 1 290 ? 18.059 -18.052 -7.120 1.00 27.64 290 PHE A N 1
ATOM 2350 C CA . PHE A 1 290 ? 19.422 -18.019 -7.660 1.00 27.64 290 PHE A CA 1
ATOM 2351 C C . PHE A 1 290 ? 20.486 -17.832 -6.548 1.00 27.64 290 PHE A C 1
ATOM 2353 O O . PHE A 1 290 ? 21.623 -18.260 -6.715 1.00 27.64 290 PHE A O 1
ATOM 2360 N N . GLU A 1 291 ? 20.106 -17.302 -5.376 1.00 31.62 291 GLU A N 1
ATOM 2361 C CA . GLU A 1 291 ? 20.968 -17.226 -4.180 1.00 31.62 291 GLU A CA 1
ATOM 2362 C C . GLU A 1 291 ? 21.177 -18.602 -3.522 1.00 31.62 291 GLU A C 1
ATOM 2364 O O . GLU A 1 291 ? 22.198 -18.823 -2.882 1.00 31.62 291 GLU A O 1
ATOM 2369 N N . ASP A 1 292 ? 20.265 -19.562 -3.719 1.00 28.59 292 ASP A N 1
ATOM 2370 C CA . ASP A 1 292 ? 20.444 -20.945 -3.252 1.00 28.59 292 ASP A CA 1
ATOM 2371 C C . ASP A 1 292 ? 21.357 -21.774 -4.187 1.00 28.59 292 ASP A C 1
ATOM 2373 O O . ASP A 1 292 ? 21.801 -22.857 -3.805 1.00 28.59 292 ASP A O 1
ATOM 2377 N N . LEU A 1 293 ? 21.649 -21.286 -5.404 1.00 27.91 293 LEU A N 1
ATOM 2378 C CA . LEU A 1 293 ? 22.562 -21.925 -6.369 1.00 27.91 293 LEU A CA 1
ATOM 2379 C C . LEU A 1 293 ? 24.016 -21.449 -6.236 1.00 27.91 293 LEU A C 1
ATOM 2381 O O . LEU A 1 293 ? 24.931 -22.147 -6.671 1.00 27.91 293 LEU A O 1
ATOM 2385 N N . LEU A 1 294 ? 24.240 -20.298 -5.603 1.00 26.27 294 LEU A N 1
ATOM 2386 C CA . LEU A 1 294 ? 25.567 -19.769 -5.311 1.00 26.27 294 LEU A CA 1
ATOM 2387 C C . LEU A 1 294 ? 25.822 -19.884 -3.812 1.00 26.27 294 LEU A C 1
ATOM 2389 O O . LEU A 1 294 ? 25.598 -18.959 -3.039 1.00 26.27 294 LEU A O 1
ATOM 2393 N N . GLY A 1 295 ? 26.298 -21.056 -3.396 1.00 27.48 295 GLY A N 1
ATOM 2394 C CA . GLY A 1 295 ? 26.832 -21.242 -2.057 1.00 27.48 295 GLY A CA 1
ATOM 2395 C C . GLY A 1 295 ? 27.965 -20.254 -1.789 1.00 27.48 295 GLY A C 1
ATOM 2396 O O . GLY A 1 295 ? 29.089 -20.467 -2.225 1.00 27.48 295 GLY A O 1
ATOM 2397 N N . ASN A 1 296 ? 27.672 -19.193 -1.041 1.00 24.05 296 ASN A N 1
ATOM 2398 C CA . ASN A 1 296 ? 28.623 -18.564 -0.139 1.00 24.05 296 ASN A CA 1
ATOM 2399 C C . ASN A 1 296 ? 27.869 -17.788 0.941 1.00 24.05 296 ASN A C 1
ATOM 2401 O O . ASN A 1 296 ? 27.210 -16.786 0.683 1.00 24.05 296 ASN A O 1
ATOM 2405 N N . LYS A 1 297 ? 27.986 -18.281 2.177 1.00 32.38 297 LYS A N 1
ATOM 2406 C CA . LYS A 1 297 ? 27.718 -17.494 3.377 1.00 32.38 297 LYS A CA 1
ATOM 2407 C C . LYS A 1 297 ? 28.684 -16.313 3.364 1.00 32.38 297 LYS A C 1
ATOM 2409 O O . LYS A 1 297 ? 29.863 -16.533 3.601 1.00 32.38 297 LYS A O 1
ATOM 2414 N N . ASN A 1 298 ? 28.190 -15.105 3.141 1.00 25.53 298 ASN A N 1
ATOM 2415 C CA . ASN A 1 298 ? 28.825 -13.909 3.673 1.00 25.53 298 ASN A CA 1
ATOM 2416 C C . ASN A 1 298 ? 27.764 -13.151 4.463 1.00 25.53 298 ASN A C 1
ATOM 2418 O O . ASN A 1 298 ? 26.695 -12.818 3.958 1.00 25.53 298 ASN A O 1
ATOM 2422 N N . GLU A 1 299 ? 28.056 -13.000 5.746 1.00 25.28 299 GLU A N 1
ATOM 2423 C CA . GLU A 1 299 ? 27.273 -12.276 6.732 1.00 25.28 299 GLU A CA 1
ATOM 2424 C C . GLU A 1 299 ? 27.034 -10.836 6.258 1.00 25.28 299 GLU A C 1
ATOM 2426 O O . GLU A 1 299 ? 27.964 -10.135 5.861 1.00 25.28 299 GLU A O 1
ATOM 2431 N N . LEU A 1 300 ? 25.781 -10.382 6.327 1.00 24.86 300 LEU A N 1
ATOM 2432 C CA . LEU A 1 300 ? 25.464 -8.957 6.375 1.00 24.86 300 LEU A CA 1
ATOM 2433 C C . LEU A 1 300 ? 26.016 -8.422 7.703 1.00 24.86 300 LEU A C 1
ATOM 2435 O O . LEU A 1 300 ? 25.376 -8.560 8.744 1.00 24.86 300 LEU A O 1
ATOM 2439 N N . GLN A 1 301 ? 27.218 -7.848 7.681 1.00 20.72 301 GLN A N 1
ATOM 2440 C CA . GLN A 1 301 ? 27.684 -6.997 8.771 1.00 20.72 301 GLN A CA 1
ATOM 2441 C C . GLN A 1 301 ? 27.028 -5.624 8.621 1.00 20.72 301 GLN A C 1
ATOM 2443 O O . GLN A 1 301 ? 27.349 -4.857 7.715 1.00 20.72 301 GLN A O 1
ATOM 2448 N N . ILE A 1 302 ? 26.074 -5.339 9.504 1.00 25.08 302 ILE A N 1
ATOM 2449 C CA . ILE A 1 302 ? 25.528 -3.999 9.702 1.00 25.08 302 ILE A CA 1
ATOM 2450 C C . ILE A 1 302 ? 26.469 -3.297 10.686 1.00 25.08 302 ILE A C 1
ATOM 2452 O O . ILE A 1 302 ? 26.411 -3.544 11.889 1.00 25.08 302 ILE A O 1
ATOM 2456 N N . GLU A 1 303 ? 27.368 -2.457 10.177 1.00 19.97 303 GLU A N 1
ATOM 2457 C CA . GLU A 1 303 ? 28.109 -1.503 11.006 1.00 19.97 303 GLU A CA 1
ATOM 2458 C C . GLU A 1 303 ? 27.199 -0.306 11.296 1.00 19.97 303 GLU A C 1
ATOM 2460 O O . GLU A 1 303 ? 26.909 0.506 10.418 1.00 19.97 303 GLU A O 1
ATOM 2465 N N . VAL A 1 304 ? 26.732 -0.209 12.540 1.00 23.00 304 VAL A N 1
ATOM 2466 C CA . VAL A 1 304 ? 26.091 1.001 13.062 1.00 23.00 304 VAL A CA 1
ATOM 2467 C C . VAL A 1 304 ? 27.209 1.960 13.467 1.00 23.00 304 VAL A C 1
ATOM 2469 O O . VAL A 1 304 ? 27.855 1.763 14.496 1.00 23.00 304 VAL A O 1
ATOM 2472 N N . ILE A 1 305 ? 27.469 2.978 12.646 1.00 20.88 305 ILE A N 1
ATOM 2473 C CA . ILE A 1 305 ? 28.383 4.068 13.002 1.00 20.88 305 ILE A CA 1
ATOM 2474 C C . ILE A 1 305 ? 27.551 5.147 13.700 1.00 20.88 305 ILE A C 1
ATOM 2476 O O . ILE A 1 305 ? 26.813 5.881 13.048 1.00 20.88 305 ILE A O 1
ATOM 2480 N N . ASN A 1 306 ? 27.659 5.221 15.028 1.00 20.47 306 ASN A N 1
ATOM 2481 C CA . ASN A 1 306 ? 27.125 6.335 15.811 1.00 20.47 306 ASN A CA 1
ATOM 2482 C C . ASN A 1 306 ? 28.120 7.503 15.743 1.00 20.47 306 ASN A C 1
ATOM 2484 O O . ASN A 1 306 ? 29.292 7.312 16.080 1.00 20.47 306 ASN A O 1
ATOM 2488 N N . TYR A 1 307 ? 27.655 8.682 15.331 1.00 27.72 307 TYR A N 1
ATOM 2489 C CA . TYR A 1 307 ? 28.373 9.950 15.492 1.00 27.72 307 TYR A CA 1
ATOM 2490 C C . TYR A 1 307 ? 27.763 10.759 16.632 1.00 27.72 307 TYR A C 1
ATOM 2492 O O . TYR A 1 307 ? 26.516 10.791 16.718 1.00 27.72 307 TYR A O 1
#

InterPro domains:
  IPR001873 Epithelial sodium channel [PF00858] (2-256)

Organism: Glossina austeni (NCBI:txid7395)

Secondary structure (DSSP, 8-state):
--EEEEEES--S-HHHHHHHHHHTT--HHHHHHHHHHHHHHHT--TTTGGG----HHHHHHHHHTT--GGGHHHHHHHHH---B---GGGGGGGGGSBEEEETTEEEPEEEEEETTEEEEEES--S-TTSSHHHHHHSPPPP-GGGGSTTEES-----TT------EEE---SS-EEEEEE-TTS---TT-EEEEESS--------------TTHHHHS-HHHHS---TTS---SS-SS--HHHHHHHHHHHHHHHHHHHS---SSSS------S--------------HHHHS-------------

pLDDT: mean 76.95, std 22.3, range [19.97, 97.31]

Foldseek 3Di:
DWKKKKAFLAQFDPVLLVVVCVVLVNDPVLSVVLNVLLSCVQQDAPVCVQVNWDDPSVQVSCVSVVPAPVCSLVVSDSRRDAQADAAPVCVVPSQQHWWKDDVLATWDKAWAQDSRHIIIMTQAPADQCRGSCCLNPVDGGHHNCVPDPRYDHHDDDDPPPPDDDMDTHNDDQGWMWMATGHSQDDGDPVRIPDTDSDDDDDDDDDDDDDDDPCPQVPDDCVVVVDDHQCNDPQDSGPTDDPRVVVVSVVVVVVVVVVVVPPPDPPDDTPPDPPVDPPPCPVPDPDDDDVVNVDDDDDDPDDDDDDD

Sequence (307 aa):
MPSVTICPLARLNRRLFDDYTRRENISDSEGKVLFNFLETLANTTYSNIDYLVGNDEVDRLLDRLHIQPENYMHLIYNLTGDDTLRFVADISNFMDKIHTISGNLIIGTRQTLTEYGLCYMTNTMLSDKYSSRYMVEGILPDKDIQTSPSYINVKKCSYFENDVNYNVLGFDTSPINVFLHSPFDVMKADQNLGYTGESLQLRVTSTEIVTEDEFEFGADVKRRKCRFQHENNLTHFPIFTRNLCQQECRLNLVFKIMANTNALVGGTSLLFDMVDLPKERLVRRIIFSFEDLLGNKNELQIEVINY

Radius of gyration: 21.44 Å; chains: 1; bounding box: 55×53×53 Å